Protein AF-A0A7S1MAS6-F1 (afdb_monomer_lite)

Radius of gyration: 23.12 Å; chains: 1; bounding box: 51×41×65 Å

InterPro domains:
  IPR001300 Peptidase C2, calpain, catalytic domain [PF00648] (190-252)
  IPR001300 Peptidase C2, calpain, catalytic domain [PS50203] (189-252)
  IPR022684 Peptidase C2, calpain family [PTHR10183] (180-252)
  IPR038765 Papain-like cysteine peptidase superfamily [SSF54001] (176-252)

Organism: Neobodo designis (NCBI:txid312471)

Secondary structure (DSSP, 8-state):
-HHHHHHHHHT--------------PPS-------TTS--TT-EEEEEETTEEEEEEE-GGG-SSTT-EEEEEEE--SS-EEEEEEEEES-EEEE-SSSEEEEETTEEEEEE-TT-EEEEEEEE-SEEEEEEEEESPPHHHHHHHHHHHHHHHHHHHHHHHHHHHHTT--GGG--HHHHHHHHHHTT-----SSS-SSHHHHS-TTS--PPP-----HHHHSTTSPP-S-SSS--GGG---TTT--HHHHH-

Sequence (252 aa):
VSVLYWRSYCSFTRIPHSAMSASSAIPDSVESDANPYEELPGAEVSELKPGLFQVMAPAGDRSPLAGAQLMCLYNATSDKMFKVTVDFLQPDMTPGPSGVDVLQPDKLAVVLYPLEGRVITTGKWKAVKRAFMFGKPDAAWQEKQRAKAEKAVSGELEKVLALFKSKGLDPAKLSSDDGGRVCFQSGMQYVDHEFPPTQDSICKPHEFQLRVYPWMRPAAYCGDAEPCLYVGTIEPNDIDQGMLGDCYFMCA

Structure (mmCIF, N/CA/C/O backbone):
data_AF-A0A7S1MAS6-F1
#
_entry.id   AF-A0A7S1MAS6-F1
#
loop_
_atom_site.group_PDB
_atom_site.id
_atom_site.type_symbol
_atom_site.label_atom_id
_atom_site.label_alt_id
_atom_site.label_comp_id
_atom_site.label_asym_id
_atom_site.label_entity_id
_atom_site.label_seq_id
_atom_site.pdbx_PDB_ins_code
_atom_site.Cartn_x
_atom_site.Cartn_y
_atom_site.Cartn_z
_atom_site.occupancy
_atom_site.B_iso_or_equiv
_atom_site.auth_seq_id
_atom_site.auth_comp_id
_atom_site.auth_asym_id
_atom_site.auth_atom_id
_atom_site.pdbx_PDB_model_num
ATOM 1 N N . VAL A 1 1 ? -12.036 -18.824 4.170 1.00 34.50 1 VAL A N 1
ATOM 2 C CA . VAL A 1 1 ? -11.063 -18.281 3.190 1.00 34.50 1 VAL A CA 1
ATOM 3 C C . VAL A 1 1 ? -10.392 -17.002 3.708 1.00 34.50 1 VAL A C 1
ATOM 5 O O . VAL A 1 1 ? -9.185 -16.884 3.580 1.00 34.50 1 VAL A O 1
ATOM 8 N N . SER A 1 2 ? -11.103 -16.124 4.426 1.00 28.48 2 SER A N 1
ATOM 9 C CA . SER A 1 2 ? -10.560 -14.859 4.969 1.00 28.48 2 SER A CA 1
ATOM 10 C C . SER A 1 2 ? -9.575 -14.986 6.150 1.00 28.48 2 SER A C 1
ATOM 12 O O . SER A 1 2 ? -8.747 -14.108 6.346 1.00 28.48 2 SER A O 1
ATOM 14 N N . VAL A 1 3 ? -9.608 -16.083 6.919 1.00 28.33 3 VAL A N 1
ATOM 15 C CA . VAL A 1 3 ? -8.695 -16.304 8.069 1.00 28.33 3 VAL A CA 1
ATOM 16 C C . VAL A 1 3 ? -7.296 -16.769 7.626 1.00 28.33 3 VAL A C 1
ATOM 18 O O . VAL A 1 3 ? -6.308 -16.494 8.297 1.00 28.33 3 VAL A O 1
ATOM 21 N N . LEU A 1 4 ? -7.188 -17.425 6.463 1.00 28.84 4 LEU A N 1
ATOM 22 C CA . LEU A 1 4 ? -5.907 -17.894 5.916 1.00 28.84 4 LEU A CA 1
ATOM 23 C C . LEU A 1 4 ? -5.069 -16.750 5.321 1.00 28.84 4 LEU A C 1
ATOM 25 O O . LEU A 1 4 ? -3.847 -16.794 5.403 1.00 28.84 4 LEU A O 1
ATOM 29 N N . TYR A 1 5 ? -5.705 -15.687 4.817 1.00 33.44 5 TYR A N 1
ATOM 30 C CA . TYR A 1 5 ? -5.000 -14.530 4.248 1.00 33.44 5 TYR A CA 1
ATOM 31 C C . TYR A 1 5 ? -4.265 -13.680 5.296 1.00 33.44 5 TYR A C 1
ATOM 33 O O . TYR A 1 5 ? -3.234 -13.083 4.990 1.00 33.44 5 TYR A O 1
ATOM 41 N N . TRP A 1 6 ? -4.735 -13.670 6.548 1.00 34.78 6 TRP A N 1
ATOM 42 C CA . TRP A 1 6 ? -4.058 -12.951 7.632 1.00 34.78 6 TRP A CA 1
ATOM 43 C C . TRP A 1 6 ? -2.718 -13.603 8.018 1.00 34.78 6 TRP A C 1
ATOM 45 O O . TRP A 1 6 ? -1.764 -12.899 8.350 1.00 34.78 6 TRP A O 1
ATOM 55 N N . ARG A 1 7 ? -2.607 -14.937 7.877 1.00 30.78 7 ARG A N 1
ATOM 56 C CA . ARG A 1 7 ? -1.350 -15.673 8.096 1.00 30.78 7 ARG A CA 1
ATOM 57 C C . ARG A 1 7 ? -0.270 -15.309 7.070 1.00 30.78 7 ARG A C 1
ATOM 59 O O . ARG A 1 7 ? 0.883 -15.162 7.465 1.00 30.78 7 ARG A O 1
ATOM 66 N N . SER A 1 8 ? -0.624 -15.088 5.800 1.00 31.41 8 SER A N 1
ATOM 67 C CA . SER A 1 8 ? 0.352 -14.653 4.781 1.00 31.41 8 SER A CA 1
ATOM 68 C C . SER A 1 8 ? 0.725 -13.176 4.899 1.00 31.41 8 SER A C 1
ATOM 70 O O . SER A 1 8 ? 1.900 -12.848 4.762 1.00 31.41 8 SER A O 1
ATOM 72 N N . TYR A 1 9 ? -0.219 -12.281 5.217 1.00 33.97 9 TYR A N 1
ATOM 73 C CA . TYR A 1 9 ? 0.078 -10.840 5.287 1.00 33.97 9 TYR A CA 1
ATOM 74 C C . TYR A 1 9 ? 0.952 -10.443 6.485 1.00 33.97 9 TYR A C 1
ATOM 76 O O . TYR A 1 9 ? 1.758 -9.525 6.365 1.00 33.97 9 TYR A O 1
ATOM 84 N N . CYS A 1 10 ? 0.859 -11.153 7.615 1.00 32.81 10 CYS A N 1
ATOM 85 C CA . CYS A 1 10 ? 1.778 -10.937 8.738 1.00 32.81 10 CYS A CA 1
ATOM 86 C C . CYS A 1 10 ? 3.153 -11.597 8.504 1.00 32.81 10 CYS A C 1
ATOM 88 O O . CYS A 1 10 ? 4.149 -11.173 9.073 1.00 32.81 10 CYS A O 1
ATOM 90 N N . SER A 1 11 ? 3.254 -12.592 7.619 1.00 28.75 11 SER A N 1
ATOM 91 C CA . SER A 1 11 ? 4.512 -13.311 7.349 1.00 28.75 11 SER A CA 1
ATOM 92 C C . SER A 1 11 ? 5.454 -12.598 6.364 1.00 28.75 11 SER A C 1
ATOM 94 O O . SER A 1 11 ? 6.509 -13.136 6.023 1.00 28.75 11 SER A O 1
ATOM 96 N N . PHE A 1 12 ? 5.125 -11.379 5.922 1.00 33.78 12 PHE A N 1
ATOM 97 C CA . PHE A 1 12 ? 5.895 -10.618 4.931 1.00 33.78 12 PHE A CA 1
ATOM 98 C C . PHE A 1 12 ? 7.136 -9.908 5.514 1.00 33.78 12 PHE A C 1
ATOM 100 O O . PHE A 1 12 ? 7.377 -8.736 5.258 1.00 33.78 12 PHE A O 1
ATOM 107 N N . THR A 1 13 ? 7.962 -10.635 6.271 1.00 31.73 13 THR A N 1
ATOM 108 C CA . THR A 1 13 ? 9.386 -10.317 6.504 1.00 31.73 13 THR A CA 1
ATOM 109 C C . THR A 1 13 ? 10.217 -11.601 6.630 1.00 31.73 13 THR A C 1
ATOM 111 O O . THR A 1 13 ? 11.012 -11.776 7.549 1.00 31.73 13 THR A O 1
ATOM 114 N N . ARG A 1 14 ? 10.087 -12.534 5.678 1.00 26.77 14 ARG A N 1
ATOM 115 C CA . ARG A 1 14 ? 11.139 -13.538 5.442 1.00 26.77 14 ARG A CA 1
ATOM 116 C C . ARG A 1 14 ? 11.978 -13.130 4.238 1.00 26.77 14 ARG A C 1
ATOM 118 O O . ARG A 1 14 ? 11.745 -13.566 3.118 1.00 26.77 14 ARG A O 1
ATOM 125 N N . ILE A 1 15 ? 12.987 -12.300 4.489 1.00 28.66 15 ILE A N 1
ATOM 126 C CA . ILE A 1 15 ? 14.156 -12.236 3.607 1.00 28.66 15 ILE A CA 1
ATOM 127 C C . ILE A 1 15 ? 14.881 -13.585 3.766 1.00 28.66 15 ILE A C 1
ATOM 129 O O . ILE A 1 15 ? 15.181 -13.965 4.903 1.00 28.66 15 ILE A O 1
ATOM 133 N N . PRO A 1 16 ? 15.156 -14.349 2.694 1.00 27.83 16 PRO A N 1
ATOM 134 C CA . PRO A 1 16 ? 15.958 -15.555 2.818 1.00 27.83 16 PRO A CA 1
ATOM 135 C C . PRO A 1 16 ? 17.386 -15.176 3.228 1.00 27.83 16 PRO A C 1
ATOM 137 O O . PRO A 1 16 ? 18.126 -14.538 2.482 1.00 27.83 16 PRO A O 1
ATOM 140 N N . HIS A 1 17 ? 17.776 -15.581 4.437 1.00 26.52 17 HIS A N 1
ATOM 141 C CA . HIS A 1 17 ? 19.159 -15.543 4.896 1.00 26.52 17 HIS A CA 1
ATOM 142 C C . HIS A 1 17 ? 19.986 -16.544 4.076 1.00 26.52 17 HIS A C 1
ATOM 144 O O . HIS A 1 17 ? 20.036 -17.731 4.392 1.00 26.52 17 HIS A O 1
ATOM 150 N N . SER A 1 18 ? 20.688 -16.065 3.050 1.00 29.67 18 SER A N 1
ATOM 151 C CA . SER A 1 18 ? 21.943 -16.690 2.633 1.00 29.67 18 SER A CA 1
ATOM 152 C C . SER A 1 18 ? 22.893 -15.655 2.031 1.00 29.67 18 SER A C 1
ATOM 154 O O . SER A 1 18 ? 22.516 -14.934 1.115 1.00 29.67 18 SER A O 1
ATOM 156 N N . ALA A 1 19 ? 24.126 -15.667 2.545 1.00 28.33 19 ALA A N 1
ATOM 157 C CA . ALA A 1 19 ? 25.333 -14.989 2.065 1.00 28.33 19 ALA A CA 1
ATOM 158 C C . ALA A 1 19 ? 25.454 -13.468 2.308 1.00 28.33 19 ALA A C 1
ATOM 160 O O . ALA A 1 19 ? 25.111 -12.657 1.461 1.00 28.33 19 ALA A O 1
ATOM 161 N N . MET A 1 20 ? 26.086 -13.074 3.421 1.00 26.75 20 MET A N 1
ATOM 162 C CA . MET A 1 20 ? 27.485 -12.602 3.419 1.00 26.75 20 MET A CA 1
ATOM 163 C C . MET A 1 20 ? 27.931 -12.132 4.814 1.00 26.75 20 MET A C 1
ATOM 165 O O .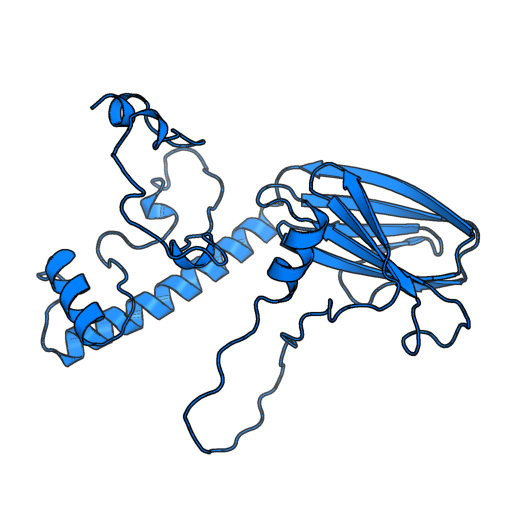 MET A 1 20 ? 27.161 -11.610 5.613 1.00 26.75 20 MET A O 1
ATOM 169 N N . SER A 1 21 ? 29.200 -12.398 5.107 1.00 28.97 21 SER A N 1
ATOM 170 C CA . SER A 1 21 ? 29.889 -12.216 6.381 1.00 28.97 21 SER A CA 1
ATOM 171 C C . SER A 1 21 ? 30.369 -10.781 6.638 1.00 28.97 21 SER A C 1
ATOM 173 O O . SER A 1 21 ? 30.933 -10.164 5.742 1.00 28.97 21 SER A O 1
ATOM 175 N N . ALA A 1 22 ? 30.287 -10.385 7.915 1.00 28.23 22 ALA A N 1
ATOM 176 C CA . ALA A 1 22 ? 31.148 -9.457 8.667 1.00 28.23 22 ALA A CA 1
ATOM 177 C C . ALA A 1 22 ? 31.272 -7.981 8.220 1.00 28.23 22 ALA A C 1
ATOM 179 O O . ALA A 1 22 ? 31.954 -7.666 7.254 1.00 28.23 22 ALA A O 1
ATOM 180 N N . SER A 1 23 ? 30.772 -7.056 9.052 1.00 27.31 23 SER A N 1
ATOM 181 C CA . SER A 1 23 ? 31.598 -6.125 9.854 1.00 27.31 23 SER A CA 1
ATOM 182 C C . SER A 1 23 ? 30.714 -5.130 10.628 1.00 27.31 23 SER A C 1
ATOM 184 O O . SER A 1 23 ? 29.612 -4.793 10.209 1.00 27.31 23 SER A O 1
ATOM 186 N N . SER A 1 24 ? 31.204 -4.709 11.790 1.00 28.72 24 SER A N 1
ATOM 187 C CA . SER A 1 24 ? 30.525 -4.008 12.882 1.00 28.72 24 SER A CA 1
ATOM 188 C C . SER A 1 24 ? 30.297 -2.504 12.666 1.00 28.72 24 SER A C 1
ATOM 190 O O . SER A 1 24 ? 31.254 -1.787 12.383 1.00 28.72 24 SER A O 1
ATOM 192 N N . ALA A 1 25 ? 29.089 -2.022 12.976 1.00 27.72 25 ALA A N 1
ATOM 193 C CA . ALA A 1 25 ? 28.819 -0.764 13.692 1.00 27.72 25 ALA A CA 1
ATOM 194 C C . ALA A 1 25 ? 27.327 -0.720 14.092 1.00 27.72 25 ALA A C 1
ATOM 196 O O . ALA A 1 25 ? 26.460 -1.010 13.273 1.00 27.72 25 ALA A O 1
ATOM 197 N N . ILE A 1 26 ? 27.034 -0.408 15.356 1.00 28.39 26 ILE A N 1
ATOM 198 C CA . ILE A 1 26 ? 25.675 -0.330 15.925 1.00 28.39 26 ILE A CA 1
ATOM 199 C C . ILE A 1 26 ? 25.023 1.008 15.505 1.00 28.39 26 ILE A C 1
ATOM 201 O O . ILE A 1 26 ? 25.676 2.038 15.682 1.00 28.39 26 ILE A O 1
ATOM 205 N N . PRO A 1 27 ? 23.780 1.031 14.978 1.00 33.66 27 PRO A N 1
ATOM 206 C CA . PRO A 1 27 ? 23.068 2.258 14.618 1.00 33.66 27 PRO A CA 1
ATOM 207 C C . PRO A 1 27 ? 22.115 2.752 15.722 1.00 33.66 27 PRO A C 1
ATOM 209 O O . PRO A 1 27 ? 21.491 1.958 16.426 1.00 33.66 27 PRO A O 1
ATOM 212 N N . ASP A 1 28 ? 21.955 4.075 15.809 1.00 28.20 28 ASP A N 1
ATOM 213 C CA . ASP A 1 28 ? 20.881 4.736 16.555 1.00 28.20 28 ASP A CA 1
ATOM 214 C C . ASP A 1 28 ? 19.550 4.661 15.781 1.00 28.20 28 ASP A C 1
ATOM 216 O O . ASP A 1 28 ? 19.484 4.942 14.583 1.00 28.20 28 ASP A O 1
ATOM 220 N N . SER A 1 29 ? 18.476 4.333 16.507 1.00 32.78 29 SER A N 1
ATOM 221 C CA . SER A 1 29 ? 17.058 4.291 16.094 1.00 32.78 29 SER A CA 1
ATOM 222 C C . SER A 1 29 ? 16.664 3.248 15.033 1.00 32.78 29 SER A C 1
ATOM 224 O O . SER A 1 29 ? 16.399 3.553 13.875 1.00 32.78 29 SER A O 1
ATOM 226 N N . VAL A 1 30 ? 16.532 1.994 15.472 1.00 28.97 30 VAL A N 1
ATOM 227 C CA . VAL A 1 30 ? 15.798 0.952 14.740 1.00 28.97 30 VAL A CA 1
ATOM 228 C C . VAL A 1 30 ? 14.324 1.027 15.160 1.00 28.97 30 VAL A C 1
ATOM 230 O O . VAL A 1 30 ? 13.973 0.599 16.260 1.00 28.97 30 VAL A O 1
ATOM 233 N N . GLU A 1 31 ? 13.454 1.574 14.304 1.00 35.03 31 GLU A N 1
ATOM 234 C CA . GLU A 1 31 ? 12.038 1.179 14.306 1.00 35.03 31 GLU A CA 1
ATOM 235 C C . GLU A 1 31 ? 12.028 -0.334 14.045 1.00 35.03 31 GLU A C 1
ATOM 237 O O . GLU A 1 31 ? 12.466 -0.792 12.994 1.00 35.03 31 GLU A O 1
ATOM 242 N N . SER A 1 32 ? 11.669 -1.135 15.048 1.00 32.94 32 SER A N 1
ATOM 243 C CA . SER A 1 32 ? 11.766 -2.588 14.946 1.00 32.94 32 SER A CA 1
ATOM 244 C C . SER A 1 32 ? 10.763 -3.119 13.920 1.00 32.94 32 SER A C 1
ATOM 246 O O . SER A 1 32 ? 9.567 -3.159 14.203 1.00 32.94 32 SER A O 1
ATOM 248 N N . ASP A 1 33 ? 11.261 -3.623 12.790 1.00 33.75 33 ASP A N 1
ATOM 249 C CA . ASP A 1 33 ? 10.527 -4.411 11.780 1.00 33.75 33 ASP A CA 1
ATOM 250 C C . ASP A 1 33 ? 10.077 -5.801 12.295 1.00 33.75 33 ASP A C 1
ATOM 252 O O . ASP A 1 33 ? 9.835 -6.735 11.525 1.00 33.75 33 ASP A O 1
ATOM 256 N N . ALA A 1 34 ? 9.977 -5.983 13.615 1.00 35.50 34 ALA A N 1
ATOM 257 C CA . ALA A 1 34 ? 9.385 -7.176 14.193 1.00 35.50 34 ALA A CA 1
ATOM 258 C C . ALA A 1 34 ? 7.900 -7.179 13.825 1.00 35.50 34 ALA A C 1
ATOM 260 O O . ALA A 1 34 ? 7.165 -6.290 14.251 1.00 35.50 34 ALA A O 1
ATOM 261 N N . ASN A 1 35 ? 7.462 -8.169 13.038 1.00 42.72 35 ASN A N 1
ATOM 262 C CA . ASN A 1 35 ? 6.046 -8.412 12.789 1.00 42.72 35 ASN A CA 1
ATOM 263 C C . ASN A 1 35 ? 5.336 -8.515 14.156 1.00 42.72 35 ASN A C 1
ATOM 265 O O . ASN A 1 35 ? 5.537 -9.503 14.867 1.00 42.72 35 ASN A O 1
ATOM 269 N N . PRO A 1 36 ? 4.512 -7.530 14.559 1.00 43.22 36 PRO A N 1
ATOM 270 C CA . PRO A 1 36 ? 3.925 -7.515 15.897 1.00 43.22 36 PRO A CA 1
ATOM 271 C C . PRO A 1 36 ? 2.838 -8.592 16.072 1.00 43.22 36 PRO A C 1
ATOM 273 O O . PRO A 1 36 ? 2.264 -8.718 17.157 1.00 43.22 36 PRO A O 1
ATOM 276 N N . TYR A 1 37 ? 2.569 -9.367 15.015 1.00 51.91 37 TYR A N 1
ATOM 277 C CA . TYR A 1 37 ? 1.571 -10.426 14.923 1.00 51.91 37 TYR A CA 1
ATOM 278 C C . TYR A 1 37 ? 2.197 -11.819 14.776 1.00 51.91 37 TYR A C 1
ATOM 280 O O . TYR A 1 37 ? 1.634 -12.687 14.108 1.00 51.91 37 TYR A O 1
ATOM 288 N N . GLU A 1 38 ? 3.362 -12.045 15.387 1.00 54.25 38 GLU A N 1
ATOM 289 C CA . GLU A 1 38 ? 3.799 -13.397 15.755 1.00 54.25 38 GLU A CA 1
ATOM 290 C C . GLU A 1 38 ? 2.602 -14.130 16.391 1.00 54.25 38 GLU A C 1
ATOM 292 O O . GLU A 1 38 ? 1.914 -13.529 17.220 1.00 54.25 38 GLU A O 1
ATOM 297 N N . GLU A 1 39 ? 2.275 -15.344 15.916 1.00 62.97 39 GLU A N 1
ATOM 298 C CA . GLU A 1 39 ? 0.993 -16.018 16.183 1.00 62.97 39 GLU A CA 1
ATOM 299 C C . GLU A 1 39 ? 0.617 -15.924 17.667 1.00 62.97 39 GLU A C 1
ATOM 301 O O . GLU A 1 39 ? 1.178 -16.627 18.500 1.00 62.97 39 GLU A O 1
ATOM 306 N N . LEU A 1 40 ? -0.326 -15.037 18.004 1.00 72.31 40 LEU A N 1
ATOM 307 C CA . LEU A 1 40 ? -0.781 -14.861 19.376 1.00 72.31 40 LEU A CA 1
ATOM 308 C C . LEU A 1 40 ? -1.638 -16.086 19.734 1.00 72.31 40 LEU A C 1
ATOM 310 O O . LEU A 1 40 ? -2.744 -16.227 19.197 1.00 72.31 40 LEU A O 1
ATOM 314 N N . PRO A 1 41 ? -1.161 -17.004 20.595 1.00 79.81 41 PRO A N 1
ATOM 315 C CA . PRO A 1 41 ? -1.904 -18.215 20.900 1.00 79.81 41 PRO A CA 1
ATOM 316 C C . PRO A 1 41 ? -3.228 -17.851 21.580 1.00 79.81 41 PRO A C 1
ATOM 318 O O . PRO A 1 41 ? -3.267 -17.075 22.533 1.00 79.81 41 PRO A O 1
ATOM 321 N N . GLY A 1 42 ? -4.327 -18.410 21.071 1.00 85.81 42 GLY A N 1
ATOM 322 C CA . GLY A 1 42 ? -5.674 -18.097 21.555 1.00 85.81 42 GLY A CA 1
ATOM 323 C C . GLY A 1 42 ? -6.232 -16.762 21.057 1.00 85.81 42 GLY A C 1
ATOM 324 O O . GLY A 1 42 ? -7.183 -16.260 21.650 1.00 85.81 42 GLY A O 1
ATOM 325 N N . ALA A 1 43 ? -5.659 -16.175 20.001 1.00 90.88 43 ALA A N 1
ATOM 326 C CA . ALA A 1 43 ? -6.222 -14.981 19.392 1.00 90.88 43 ALA A CA 1
ATOM 327 C C . ALA A 1 43 ? -7.546 -15.263 18.669 1.00 90.88 43 ALA A C 1
ATOM 329 O O . ALA A 1 43 ? -7.643 -16.147 17.817 1.00 90.88 43 ALA A O 1
ATOM 330 N N . GLU A 1 44 ? -8.551 -14.449 18.966 1.00 93.69 44 GLU A N 1
ATOM 331 C CA . GLU A 1 44 ? -9.821 -14.393 18.258 1.00 93.69 44 GLU A CA 1
ATOM 332 C C . GLU A 1 44 ? -9.810 -13.216 17.285 1.00 93.69 44 GLU A C 1
ATOM 334 O O . GLU A 1 44 ? -9.567 -12.068 17.668 1.00 93.69 44 GLU A O 1
ATOM 339 N N . VAL A 1 45 ? -10.101 -13.497 16.015 1.00 94.38 45 VAL A N 1
ATOM 340 C CA . VAL A 1 45 ? -10.203 -12.481 14.963 1.00 94.38 45 VAL A CA 1
ATOM 341 C C . VAL A 1 45 ? -11.667 -12.296 14.592 1.00 94.38 45 VAL A C 1
ATOM 343 O O . VAL A 1 45 ? -12.371 -13.260 14.293 1.00 94.38 45 VAL A O 1
ATOM 346 N N . SER A 1 46 ? -12.128 -11.049 14.586 1.00 95.50 46 SER A N 1
ATOM 347 C CA . SER A 1 46 ? -13.494 -10.684 14.205 1.00 95.50 46 SER A CA 1
ATOM 348 C C . SER A 1 46 ? -13.484 -9.499 13.246 1.00 95.50 46 SER A C 1
ATOM 350 O O . SER A 1 46 ? -12.737 -8.543 13.436 1.00 95.50 46 SER A O 1
ATOM 352 N N . GLU A 1 47 ? -14.306 -9.548 12.200 1.00 96.44 47 GLU A N 1
ATOM 353 C CA . GLU A 1 47 ? -14.476 -8.424 11.280 1.00 96.44 47 GLU A CA 1
ATOM 354 C C . GLU A 1 47 ? -15.535 -7.464 11.838 1.00 96.44 47 GLU A C 1
ATOM 356 O O . GLU A 1 47 ? -16.690 -7.838 12.046 1.00 96.44 47 GLU A O 1
ATOM 361 N N . LEU A 1 48 ? -15.140 -6.222 12.121 1.00 96.31 48 LEU A N 1
ATOM 362 C CA . LEU A 1 48 ? -16.035 -5.201 12.677 1.00 96.31 48 LEU A CA 1
ATOM 363 C C . LEU A 1 48 ? -16.788 -4.441 11.579 1.00 96.31 48 LEU A C 1
ATOM 365 O O . LEU A 1 48 ? -17.942 -4.037 11.759 1.00 96.31 48 LEU A O 1
ATOM 369 N N . LYS A 1 49 ? -16.108 -4.210 10.454 1.00 96.69 49 LYS A N 1
ATOM 370 C CA . LYS A 1 49 ? -16.604 -3.589 9.219 1.00 96.69 49 LYS A CA 1
ATOM 371 C C . LYS A 1 49 ? -15.856 -4.211 8.039 1.00 96.69 49 LYS A C 1
ATOM 373 O O . LYS A 1 49 ? -14.753 -4.690 8.272 1.00 96.69 49 LYS A O 1
ATOM 378 N N . PRO A 1 50 ? -16.386 -4.144 6.803 1.00 96.62 50 PRO A N 1
ATOM 379 C CA . PRO A 1 50 ? -15.672 -4.618 5.620 1.00 96.62 50 PRO A CA 1
ATOM 380 C C . PRO A 1 50 ? -14.232 -4.085 5.566 1.00 96.62 50 PRO A C 1
ATOM 382 O O . PRO A 1 50 ? -14.026 -2.877 5.402 1.00 96.62 50 PRO A O 1
ATOM 385 N N . GLY A 1 51 ? -13.258 -4.978 5.753 1.00 93.25 51 GLY A N 1
ATOM 386 C CA . GLY A 1 51 ? -11.827 -4.656 5.767 1.00 93.25 51 GLY A CA 1
ATOM 387 C C . GLY A 1 51 ? -11.262 -4.085 7.078 1.00 93.25 51 GLY A C 1
ATOM 388 O O . GLY A 1 51 ? -10.085 -3.744 7.110 1.00 93.25 51 GLY A O 1
ATOM 389 N N . LEU A 1 52 ? -12.040 -3.990 8.161 1.00 97.25 52 LEU A N 1
ATOM 390 C CA . LEU A 1 52 ? -11.560 -3.634 9.503 1.00 97.25 52 LEU A CA 1
ATOM 391 C C . LEU A 1 52 ? -11.725 -4.822 10.448 1.00 97.25 52 LEU A C 1
ATOM 393 O O . LEU A 1 52 ? -12.843 -5.213 10.796 1.00 97.25 52 LEU A O 1
ATOM 397 N N . PHE A 1 53 ? -10.602 -5.329 10.934 1.00 96.69 53 PHE A N 1
ATOM 398 C CA . PHE A 1 53 ? -10.529 -6.493 11.801 1.00 96.69 53 PHE A CA 1
ATOM 399 C C . PHE A 1 53 ? -10.150 -6.094 13.222 1.00 96.69 53 PHE A C 1
ATOM 401 O O . PHE A 1 53 ? -9.356 -5.182 13.443 1.00 96.69 53 PHE A O 1
ATOM 408 N N . GLN A 1 54 ? -10.711 -6.807 14.187 1.00 96.38 54 GLN A N 1
ATOM 409 C CA . GLN A 1 54 ? -10.307 -6.784 15.580 1.00 96.38 54 GLN A CA 1
ATOM 410 C C . GLN A 1 54 ? -9.670 -8.116 15.929 1.00 96.38 54 GLN A C 1
ATOM 412 O O . GLN A 1 54 ? -10.248 -9.169 15.659 1.00 96.38 54 GLN A O 1
ATOM 417 N N . VAL A 1 55 ? -8.517 -8.042 16.582 1.00 94.94 55 VAL A N 1
ATOM 418 C CA . VAL A 1 55 ? -7.819 -9.192 17.145 1.00 94.94 55 VAL A CA 1
ATOM 419 C C . VAL A 1 55 ? -7.843 -9.057 18.659 1.00 94.94 55 VAL A C 1
ATOM 421 O O . VAL A 1 55 ? -7.426 -8.036 19.206 1.00 94.94 55 VAL A O 1
ATOM 424 N N . MET A 1 56 ? -8.365 -10.076 19.324 1.00 94.56 56 MET A N 1
ATOM 425 C CA . MET A 1 56 ? -8.411 -10.187 20.777 1.00 94.56 56 MET A CA 1
ATOM 426 C C . MET A 1 56 ? -7.523 -11.349 21.180 1.00 94.56 56 MET A C 1
ATOM 428 O O . MET A 1 56 ? -7.729 -12.445 20.683 1.00 94.56 56 MET A O 1
ATOM 432 N N . ALA A 1 57 ? -6.557 -11.144 22.065 1.00 93.62 57 ALA A N 1
ATOM 433 C CA . ALA A 1 57 ? -5.684 -12.222 22.525 1.00 93.62 57 ALA A CA 1
ATOM 434 C C . ALA A 1 57 ? -5.492 -12.163 24.042 1.00 93.62 57 ALA A C 1
ATOM 436 O O . ALA A 1 57 ? -5.623 -11.085 24.625 1.00 93.62 57 ALA A O 1
ATOM 437 N N . PRO A 1 58 ? -5.156 -13.274 24.713 1.00 93.19 58 PRO A N 1
ATOM 438 C CA . PRO A 1 58 ? -4.638 -13.215 26.074 1.00 93.19 58 PRO A CA 1
ATOM 439 C C . PRO A 1 58 ? -3.399 -12.310 26.124 1.00 93.19 58 PRO A C 1
ATOM 441 O O . PRO A 1 58 ? -2.512 -12.422 25.280 1.00 93.19 58 PRO A O 1
ATOM 444 N N . ALA A 1 59 ? -3.319 -11.414 27.109 1.00 89.25 59 ALA A N 1
ATOM 445 C CA . ALA A 1 59 ? -2.175 -10.511 27.239 1.00 89.25 59 ALA A CA 1
ATOM 446 C C . ALA A 1 59 ? -0.877 -11.252 27.614 1.00 89.25 59 ALA A C 1
ATOM 448 O O . ALA A 1 59 ? 0.211 -10.779 27.290 1.00 89.25 59 ALA A O 1
ATOM 449 N N . GLY A 1 60 ? -0.985 -12.409 28.282 1.00 86.31 60 GLY A N 1
ATOM 450 C CA . GLY A 1 60 ? 0.167 -13.164 28.782 1.00 86.31 60 GLY A CA 1
ATOM 451 C C . GLY A 1 60 ? 1.077 -12.282 29.640 1.00 86.31 60 GLY A C 1
ATOM 452 O O . GLY A 1 60 ? 0.592 -11.469 30.425 1.00 86.31 60 GLY A O 1
ATOM 453 N N . ASP A 1 61 ? 2.387 -12.377 29.416 1.00 79.62 61 ASP A N 1
ATOM 454 C CA . ASP A 1 61 ? 3.404 -11.595 30.136 1.00 79.62 61 ASP A CA 1
ATOM 455 C C . ASP A 1 61 ? 3.391 -10.092 29.799 1.00 79.62 61 ASP A C 1
ATOM 457 O O . ASP A 1 61 ? 4.091 -9.300 30.429 1.00 79.62 61 ASP A O 1
ATOM 461 N N . ARG A 1 62 ? 2.582 -9.659 28.820 1.00 74.81 62 ARG A N 1
ATOM 462 C CA . ARG A 1 62 ? 2.458 -8.241 28.435 1.00 74.81 62 ARG A CA 1
ATOM 463 C C . ARG A 1 62 ? 1.603 -7.433 29.416 1.00 74.81 62 ARG A C 1
ATOM 465 O O . ARG A 1 62 ? 1.483 -6.220 29.258 1.00 74.81 62 ARG A O 1
ATOM 472 N N . SER A 1 63 ? 0.992 -8.077 30.411 1.00 78.94 63 SER A N 1
ATOM 473 C CA . SER A 1 63 ? 0.244 -7.406 31.472 1.00 78.94 63 SER A CA 1
ATOM 474 C C . SER A 1 63 ? 0.473 -8.084 32.822 1.00 78.94 63 SER A C 1
ATOM 476 O O . SER A 1 63 ? 0.394 -9.307 32.905 1.00 78.94 63 SER A O 1
ATOM 478 N N . PRO A 1 64 ? 0.663 -7.317 33.912 1.00 79.00 64 PRO A N 1
ATOM 479 C CA . PRO A 1 64 ? 0.716 -7.886 35.258 1.00 79.00 64 PRO A CA 1
ATOM 480 C C . PRO A 1 64 ? -0.655 -8.398 35.740 1.00 79.00 64 PRO A C 1
ATOM 482 O O . PRO A 1 64 ? -0.748 -9.059 36.774 1.00 79.00 64 PRO A O 1
ATOM 485 N N . LEU A 1 65 ? -1.740 -8.084 35.023 1.00 77.88 65 LEU A N 1
ATOM 486 C CA . LEU A 1 65 ? -3.099 -8.450 35.400 1.00 77.88 65 LEU A CA 1
ATOM 487 C C . LEU A 1 65 ? -3.435 -9.862 34.900 1.00 77.88 65 LEU A C 1
ATOM 489 O O . LEU A 1 65 ? -3.624 -10.094 33.706 1.00 77.88 65 LEU A O 1
ATOM 493 N N . ALA A 1 66 ? -3.597 -10.807 35.828 1.00 83.62 66 ALA A N 1
ATOM 494 C CA . ALA A 1 66 ? -3.985 -12.181 35.507 1.00 83.62 66 ALA A CA 1
ATOM 495 C C . ALA A 1 66 ? -5.314 -12.229 34.733 1.00 83.62 66 ALA A C 1
ATOM 497 O O . ALA A 1 66 ? -6.341 -11.798 35.255 1.00 83.62 66 ALA A O 1
ATOM 498 N N . GLY A 1 67 ? -5.313 -12.761 33.509 1.00 85.31 67 GLY A N 1
ATOM 499 C CA . GLY A 1 67 ? -6.498 -12.803 32.642 1.00 85.31 67 GLY A CA 1
ATOM 500 C C . GLY A 1 67 ? -6.776 -11.503 31.878 1.00 85.31 67 GLY A C 1
ATOM 501 O O . GLY A 1 67 ? -7.891 -11.315 31.398 1.00 85.31 67 GLY A O 1
ATOM 502 N N . ALA A 1 68 ? -5.803 -10.593 31.785 1.00 90.94 68 ALA A N 1
ATOM 503 C CA . ALA A 1 68 ? -5.892 -9.465 30.869 1.00 90.94 68 ALA A CA 1
ATOM 504 C C . ALA A 1 68 ? -5.942 -9.923 29.408 1.00 90.94 68 ALA A C 1
ATOM 506 O O . ALA A 1 68 ? -5.390 -10.957 29.020 1.00 90.94 68 ALA A O 1
ATOM 507 N N . GLN A 1 69 ? -6.595 -9.104 28.600 1.00 93.12 69 GLN A N 1
ATOM 508 C CA . GLN A 1 69 ? -6.732 -9.243 27.167 1.00 93.12 69 GLN A CA 1
ATOM 509 C C . GLN A 1 69 ? -5.974 -8.116 26.469 1.00 93.12 69 GLN A C 1
ATOM 511 O O . GLN A 1 69 ? -5.898 -6.988 26.955 1.00 93.12 69 GLN A O 1
ATOM 516 N N . LEU A 1 70 ? -5.422 -8.434 25.310 1.00 93.69 70 LEU A N 1
ATOM 517 C CA . LEU A 1 70 ? -4.871 -7.514 24.335 1.00 93.69 70 LEU A CA 1
ATOM 518 C C . LEU A 1 70 ? -5.935 -7.276 23.264 1.00 93.69 70 LEU A C 1
ATOM 520 O O . LEU A 1 70 ? -6.452 -8.237 22.692 1.00 93.69 70 LEU A O 1
ATOM 524 N N . MET A 1 71 ? -6.239 -6.012 22.978 1.00 95.31 71 MET A N 1
ATOM 525 C CA . MET A 1 71 ? -7.091 -5.629 21.854 1.00 95.31 71 MET A CA 1
ATOM 526 C C . MET A 1 71 ? -6.253 -4.930 20.789 1.00 95.31 71 MET A C 1
ATOM 528 O O . MET A 1 71 ? -5.678 -3.871 21.047 1.00 95.31 71 MET A O 1
ATOM 532 N N . CYS A 1 72 ? -6.256 -5.475 19.577 1.00 95.69 72 CYS A N 1
ATOM 533 C CA . CYS A 1 72 ? -5.664 -4.863 18.394 1.00 95.69 72 CYS A CA 1
ATOM 534 C C . CYS A 1 72 ? -6.733 -4.621 17.330 1.00 95.69 72 CYS A C 1
ATOM 536 O O . CYS A 1 72 ? -7.707 -5.369 17.224 1.00 95.69 72 CYS A O 1
ATOM 538 N N . LEU A 1 73 ? -6.523 -3.600 16.507 1.00 96.44 73 LEU A N 1
ATOM 539 C CA . LEU A 1 73 ? -7.310 -3.364 15.303 1.00 96.44 73 LEU A CA 1
ATOM 540 C C . LEU A 1 73 ? -6.392 -3.354 14.084 1.00 96.44 73 LEU A C 1
ATOM 542 O O . LEU A 1 73 ? -5.279 -2.841 14.163 1.00 96.44 73 LEU A O 1
ATOM 546 N N . TYR A 1 74 ? -6.870 -3.896 12.969 1.00 95.88 74 TYR A N 1
ATOM 547 C CA . TYR A 1 74 ? -6.149 -3.958 11.702 1.00 95.88 74 TYR A CA 1
ATOM 548 C C . TYR A 1 74 ? -7.047 -3.512 10.552 1.00 95.88 74 TYR A C 1
ATOM 550 O O . TYR A 1 74 ? -8.158 -4.017 10.383 1.00 95.88 74 TYR A O 1
ATOM 558 N N . ASN A 1 75 ? -6.560 -2.566 9.761 1.00 95.88 75 ASN A N 1
ATOM 559 C CA . ASN A 1 75 ? -7.215 -2.094 8.557 1.00 95.88 75 ASN A CA 1
ATOM 560 C C . ASN A 1 75 ? -6.618 -2.806 7.338 1.00 95.88 75 ASN A C 1
ATOM 562 O O . ASN A 1 75 ? -5.534 -2.464 6.885 1.00 95.88 75 ASN A O 1
ATOM 566 N N . ALA A 1 76 ? -7.347 -3.769 6.786 1.00 92.12 76 ALA A N 1
ATOM 567 C CA . ALA A 1 76 ? -6.957 -4.514 5.592 1.00 92.12 76 ALA A CA 1
ATOM 568 C C . ALA A 1 76 ? -7.316 -3.799 4.279 1.00 92.12 76 ALA A C 1
ATOM 570 O O . ALA A 1 76 ? -7.052 -4.324 3.199 1.00 92.12 76 ALA A O 1
ATOM 571 N N . THR A 1 77 ? -7.967 -2.634 4.336 1.00 90.81 77 THR A N 1
ATOM 572 C CA . THR A 1 77 ? -8.272 -1.874 3.120 1.00 90.81 77 THR A CA 1
ATOM 573 C C . THR A 1 77 ? -7.014 -1.198 2.588 1.00 90.81 77 THR A C 1
ATOM 575 O O . THR A 1 77 ? -6.118 -0.838 3.352 1.00 90.81 77 THR A O 1
ATOM 578 N N . SER A 1 78 ? -6.956 -1.005 1.272 1.00 86.44 78 SER A N 1
ATOM 579 C CA . SER A 1 78 ? -5.877 -0.278 0.596 1.00 86.44 78 SER A CA 1
ATOM 580 C C . SER A 1 78 ? -6.198 1.206 0.388 1.00 86.44 78 SER A C 1
ATOM 582 O O . SER A 1 78 ? -5.316 1.988 0.045 1.00 86.44 78 SER A O 1
ATOM 584 N N . ASP A 1 79 ? -7.454 1.610 0.593 1.00 86.06 79 ASP A N 1
ATOM 585 C CA . ASP A 1 79 ? -7.978 2.892 0.121 1.00 86.06 79 ASP A CA 1
ATOM 586 C C . ASP A 1 79 ? -8.735 3.705 1.178 1.00 86.06 79 ASP A C 1
ATOM 588 O O . ASP A 1 79 ? -9.096 4.857 0.916 1.00 86.06 79 ASP A O 1
ATOM 592 N N . LYS A 1 80 ? -8.991 3.135 2.360 1.00 93.19 80 LYS A N 1
ATOM 593 C CA . LYS A 1 80 ? -9.785 3.776 3.412 1.00 93.19 80 LYS A CA 1
ATOM 594 C C . LYS A 1 80 ? -8.983 3.899 4.692 1.00 93.19 80 LYS A C 1
ATOM 596 O O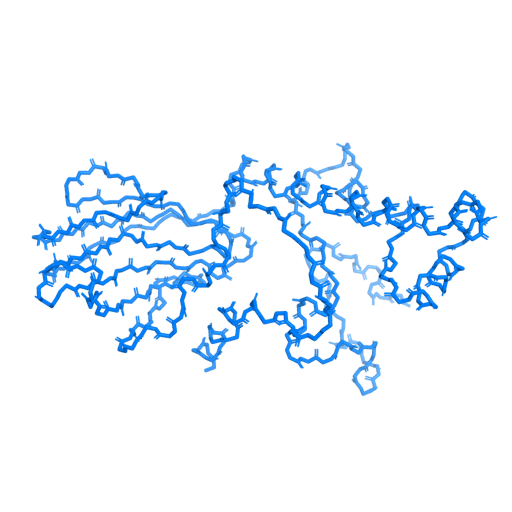 . LYS A 1 80 ? -8.251 2.997 5.077 1.00 93.19 80 LYS A O 1
ATOM 601 N N . MET A 1 81 ? -9.168 5.011 5.389 1.00 96.25 81 MET A N 1
ATOM 602 C CA . MET A 1 81 ? -8.815 5.115 6.800 1.00 96.25 81 MET A CA 1
ATOM 603 C C . MET A 1 81 ? -10.036 4.807 7.665 1.00 96.25 81 MET A C 1
ATOM 605 O O . MET A 1 81 ? -11.168 5.127 7.286 1.00 96.25 81 MET A O 1
ATOM 609 N N . PHE A 1 82 ? -9.800 4.262 8.855 1.00 97.75 82 PHE A N 1
ATOM 610 C CA . PHE A 1 82 ? -10.811 4.105 9.896 1.00 97.75 82 PHE A CA 1
ATOM 611 C C . PHE A 1 82 ? -10.456 4.973 11.098 1.00 97.75 82 PHE A C 1
ATOM 613 O O . PHE A 1 82 ? -9.341 4.920 11.604 1.00 97.75 82 PHE A O 1
ATOM 620 N N . LYS A 1 83 ? -11.428 5.738 11.588 1.00 97.81 83 LYS A N 1
ATOM 621 C CA . LYS A 1 83 ? -11.392 6.359 12.911 1.00 97.81 83 LYS A CA 1
ATOM 622 C C . LYS A 1 83 ? -12.322 5.562 13.811 1.00 97.81 83 LYS A C 1
ATOM 624 O O . LYS A 1 83 ? -13.528 5.498 13.555 1.00 97.81 83 LYS A O 1
ATOM 629 N N . VAL A 1 84 ? -11.760 4.928 14.829 1.00 98.00 84 VAL A N 1
ATOM 630 C CA . VAL A 1 84 ? -12.497 4.059 15.747 1.00 98.00 84 VAL A CA 1
ATOM 631 C C . VAL A 1 84 ? -12.464 4.686 17.128 1.00 98.00 84 VAL A C 1
ATOM 633 O O . VAL A 1 84 ? -11.395 5.001 17.641 1.00 98.00 84 VAL A O 1
ATOM 636 N N . THR A 1 85 ? -13.633 4.866 17.731 1.00 98.06 85 THR A N 1
ATOM 637 C CA . THR A 1 85 ? -13.755 5.222 19.147 1.00 98.06 85 THR A CA 1
ATOM 638 C C . THR A 1 85 ? -14.260 4.010 19.906 1.00 98.06 85 THR A C 1
ATOM 640 O O . THR A 1 85 ? -15.256 3.400 19.509 1.00 98.06 85 THR A O 1
ATOM 643 N N . VAL A 1 86 ? -13.569 3.667 20.984 1.00 97.31 86 VAL A N 1
ATOM 644 C CA . VAL A 1 86 ? -13.818 2.490 21.808 1.00 97.31 86 VAL A CA 1
ATOM 645 C C . VAL A 1 86 ? -14.088 2.953 23.233 1.00 97.31 86 VAL A C 1
ATOM 647 O O . VAL A 1 86 ? -13.295 3.692 23.805 1.00 97.31 86 VAL A O 1
ATOM 650 N N . ASP A 1 87 ? -15.230 2.553 23.768 1.00 97.38 87 ASP A N 1
ATOM 651 C CA . ASP A 1 87 ? -15.744 2.941 25.078 1.00 97.38 87 ASP A CA 1
ATOM 652 C C . ASP A 1 87 ? -15.893 1.667 25.924 1.00 97.38 87 ASP A C 1
ATOM 654 O O . ASP A 1 87 ? -16.565 0.708 25.514 1.00 97.38 87 ASP A O 1
ATOM 658 N N . PHE A 1 88 ? -15.171 1.617 27.039 1.00 95.50 88 PHE A N 1
ATOM 659 C CA . PHE A 1 88 ? -14.946 0.432 27.854 1.00 95.50 88 PHE A CA 1
ATOM 660 C C . PHE A 1 88 ? -15.759 0.502 29.141 1.00 95.50 88 PHE A C 1
ATOM 662 O O . PHE A 1 88 ? -15.605 1.399 29.962 1.00 95.50 88 PHE A O 1
ATOM 669 N N . LEU A 1 89 ? -16.581 -0.515 29.382 1.00 93.00 89 LEU A N 1
ATOM 670 C CA . LEU A 1 89 ? -17.305 -0.626 30.640 1.00 93.00 89 LEU A CA 1
ATOM 671 C C . LEU A 1 89 ? -16.416 -1.276 31.710 1.00 93.00 89 LEU A C 1
ATOM 673 O O . LEU A 1 89 ? -16.035 -2.440 31.557 1.00 93.00 89 LEU A O 1
ATOM 677 N N . GLN A 1 90 ? -16.184 -0.547 32.809 1.00 83.88 90 GLN A N 1
ATOM 678 C CA . GLN A 1 90 ? -15.354 -0.959 33.956 1.00 83.88 90 GLN A CA 1
ATOM 679 C C . GLN A 1 90 ? -13.903 -1.286 33.549 1.00 83.88 90 GLN A C 1
ATOM 681 O O . GLN A 1 90 ? -13.493 -2.445 33.648 1.00 83.88 90 GLN A O 1
ATOM 686 N N . PRO A 1 91 ? -13.141 -0.295 33.050 1.00 85.62 91 PRO A N 1
ATOM 687 C CA . PRO A 1 91 ? -11.791 -0.533 32.564 1.00 85.62 91 PRO A CA 1
ATOM 688 C C . PRO A 1 91 ? -10.792 -0.697 33.716 1.00 85.62 91 PRO A C 1
ATOM 690 O O . PRO A 1 91 ? -10.683 0.161 34.590 1.00 85.62 91 PRO A O 1
ATOM 693 N N . ASP A 1 92 ? -10.019 -1.776 33.662 1.00 91.56 92 ASP A N 1
ATOM 694 C CA . ASP A 1 92 ? -8.727 -1.913 34.339 1.00 91.56 92 ASP A CA 1
ATOM 695 C C . ASP A 1 92 ? -7.690 -2.207 33.253 1.00 91.56 92 ASP A C 1
ATOM 697 O O . ASP A 1 92 ? -7.407 -3.362 32.921 1.00 91.56 92 ASP A O 1
ATOM 701 N N . MET A 1 93 ? -7.265 -1.148 32.561 1.00 91.56 93 MET A N 1
ATOM 702 C CA . MET A 1 93 ? -6.544 -1.263 31.299 1.00 91.56 93 MET A CA 1
ATOM 703 C C . MET A 1 93 ? -5.485 -0.182 31.119 1.00 91.56 93 MET A C 1
ATOM 705 O O . MET A 1 93 ? -5.612 0.938 31.610 1.00 91.56 93 MET A O 1
ATOM 709 N N . THR A 1 94 ? -4.476 -0.520 30.327 1.00 92.00 94 THR A N 1
ATOM 710 C CA . THR A 1 94 ? -3.427 0.388 29.878 1.00 92.00 94 THR A CA 1
ATOM 711 C C . THR A 1 94 ? -3.636 0.672 28.389 1.00 92.00 94 THR A C 1
ATOM 713 O O . THR A 1 94 ? -3.737 -0.278 27.600 1.00 92.00 94 THR A O 1
ATOM 716 N N . PRO A 1 95 ? -3.739 1.944 27.963 1.00 92.62 95 PRO A N 1
ATOM 717 C CA . PRO A 1 95 ? -3.780 2.300 26.545 1.00 92.62 95 PRO A CA 1
ATOM 718 C C . PRO A 1 95 ? -2.546 1.789 25.787 1.00 92.62 95 PRO A C 1
ATOM 720 O O . PRO A 1 95 ? -1.475 1.608 26.367 1.00 92.62 95 PRO A O 1
ATOM 723 N N . GLY A 1 96 ? -2.699 1.540 24.487 1.00 88.50 96 GLY A N 1
ATOM 724 C CA . GLY A 1 96 ? -1.601 1.126 23.617 1.00 88.50 96 GLY A CA 1
ATOM 725 C C . GLY A 1 96 ? -0.483 2.179 23.516 1.00 88.50 96 GLY A C 1
ATOM 726 O O . GLY A 1 96 ? -0.724 3.363 23.747 1.00 88.50 96 GLY A O 1
ATOM 727 N N . PRO A 1 97 ? 0.746 1.770 23.151 1.00 82.06 97 PRO A N 1
ATOM 728 C CA . PRO A 1 97 ? 1.939 2.614 23.256 1.00 82.06 97 PRO A CA 1
ATOM 729 C C . PRO A 1 97 ? 2.019 3.763 22.236 1.00 82.06 97 PRO A C 1
ATOM 731 O O . PRO A 1 97 ? 2.732 4.731 22.489 1.00 82.06 97 PRO A O 1
ATOM 734 N N . SER A 1 98 ? 1.338 3.691 21.083 1.00 84.19 98 SER A N 1
ATOM 735 C CA . SER A 1 98 ? 1.416 4.744 20.059 1.00 84.19 98 SER A CA 1
ATOM 736 C C . SER A 1 98 ? 0.168 4.852 19.175 1.00 84.19 98 SER A C 1
ATOM 738 O O . SER A 1 98 ? -0.425 3.856 18.754 1.00 84.19 98 SER A O 1
ATOM 740 N N . GLY A 1 99 ? -0.219 6.093 18.857 1.00 87.56 99 GLY A N 1
ATOM 741 C CA . GLY A 1 99 ? -1.328 6.399 17.941 1.00 87.56 99 GLY A CA 1
ATOM 742 C C . GLY A 1 99 ? -2.730 6.125 18.497 1.00 87.56 99 GLY A C 1
ATOM 743 O O . GLY A 1 99 ? -3.679 6.053 17.717 1.00 87.56 99 GLY A O 1
ATOM 744 N N . VAL A 1 100 ? -2.854 5.950 19.816 1.00 94.56 100 VAL A N 1
ATOM 745 C CA . VAL A 1 100 ? -4.130 5.821 20.528 1.00 94.56 100 VAL A CA 1
ATOM 746 C C . VAL A 1 100 ? -4.333 7.066 21.383 1.00 94.56 100 VAL A C 1
ATOM 748 O O . VAL A 1 100 ? -3.580 7.314 22.323 1.00 94.56 100 VAL A O 1
ATOM 751 N N . ASP A 1 101 ? -5.365 7.834 21.062 1.00 95.56 101 ASP A N 1
ATOM 752 C CA . ASP A 1 101 ? -5.752 9.025 21.804 1.00 95.56 101 ASP A CA 1
ATOM 753 C C . ASP A 1 101 ? -6.646 8.628 22.983 1.00 95.56 101 ASP A C 1
ATOM 755 O O . ASP A 1 101 ? -7.711 8.025 22.814 1.00 95.56 101 ASP A O 1
ATOM 759 N N . VAL A 1 102 ? -6.234 8.985 24.198 1.00 96.00 102 VAL A N 1
ATOM 760 C CA . VAL A 1 102 ? -7.046 8.797 25.407 1.00 96.00 102 VAL A CA 1
ATOM 761 C C . VAL A 1 102 ? -8.001 9.981 25.525 1.00 96.00 102 VAL A C 1
ATOM 763 O O . VAL A 1 102 ? -7.604 11.070 25.933 1.00 96.00 102 VAL A O 1
ATOM 766 N N . LEU A 1 103 ? -9.266 9.783 25.149 1.00 95.75 103 LEU A N 1
ATOM 767 C CA . LEU A 1 103 ? -10.287 10.828 25.260 1.00 95.75 103 LEU A CA 1
ATOM 768 C C . LEU A 1 103 ? -10.801 10.948 26.700 1.00 95.75 103 LEU A C 1
ATOM 770 O O . LEU A 1 103 ? -11.052 12.052 27.178 1.00 95.75 103 LEU A O 1
ATOM 774 N N . GLN A 1 104 ? -10.991 9.805 27.363 1.00 95.00 104 GLN A N 1
ATOM 775 C CA . GLN A 1 104 ? -11.371 9.650 28.774 1.00 95.00 104 GLN A CA 1
ATOM 776 C C . GLN A 1 104 ? -10.721 8.358 29.310 1.00 95.00 104 GLN A C 1
ATOM 778 O O . GLN A 1 104 ? -10.291 7.533 28.500 1.00 95.00 104 GLN A O 1
ATOM 783 N N . PRO A 1 105 ? -10.644 8.134 30.637 1.00 93.62 105 PRO A N 1
ATOM 784 C CA . PRO A 1 105 ? -10.039 6.917 31.197 1.00 93.62 105 PRO A CA 1
ATOM 785 C C . PRO A 1 105 ? -10.643 5.608 30.662 1.00 93.62 105 PRO A C 1
ATOM 787 O O . PRO A 1 105 ? -9.957 4.596 30.568 1.00 93.62 105 PRO A O 1
ATOM 790 N N . ASP A 1 106 ? -11.917 5.644 30.283 1.00 95.25 106 ASP A N 1
ATOM 791 C CA . ASP A 1 106 ? -12.703 4.552 29.713 1.00 95.25 106 ASP A CA 1
ATOM 792 C C . ASP A 1 106 ? -12.932 4.681 28.202 1.00 95.25 106 ASP A C 1
ATOM 794 O O . ASP A 1 106 ? -13.566 3.816 27.604 1.00 95.25 106 ASP A O 1
ATOM 798 N N . LYS A 1 107 ? -12.405 5.725 27.553 1.00 97.00 107 LYS A N 1
ATOM 799 C CA . LYS A 1 107 ? -12.703 6.030 26.152 1.00 97.00 107 LYS A CA 1
ATOM 800 C C . LYS A 1 107 ? -11.449 6.331 25.348 1.00 97.00 107 LYS A C 1
ATOM 802 O O . LYS A 1 107 ? -10.810 7.369 25.522 1.00 97.00 107 LYS A O 1
ATOM 807 N N . LEU A 1 108 ? -11.156 5.455 24.395 1.00 97.31 108 LEU A N 1
ATOM 808 C CA . LEU A 1 108 ? -10.001 5.537 23.506 1.00 97.31 108 LEU A CA 1
ATOM 809 C C . LEU A 1 108 ? -10.442 5.861 22.076 1.00 97.31 108 LEU A C 1
ATOM 811 O O . LEU A 1 108 ? -11.510 5.436 21.630 1.00 97.31 108 LEU A O 1
ATOM 815 N N . ALA A 1 109 ? -9.617 6.590 21.338 1.00 97.44 109 ALA A N 1
ATOM 816 C CA . ALA A 1 109 ? -9.777 6.809 19.910 1.00 97.44 109 ALA A CA 1
ATOM 817 C C . ALA A 1 109 ? -8.502 6.422 19.163 1.00 97.44 109 ALA A C 1
ATOM 819 O O . ALA A 1 109 ? -7.396 6.574 19.665 1.00 97.44 109 ALA A O 1
ATOM 820 N N . VAL A 1 110 ? -8.659 5.892 17.957 1.00 97.19 110 VAL A N 1
ATOM 821 C CA . VAL A 1 110 ? -7.539 5.469 17.115 1.00 97.19 110 VAL A CA 1
ATOM 822 C C . VAL A 1 110 ? -7.852 5.765 15.658 1.00 97.19 110 VAL A C 1
ATOM 824 O O . VAL A 1 110 ? -8.988 5.591 15.203 1.00 97.19 110 VAL A O 1
ATOM 827 N N . VAL A 1 111 ? -6.832 6.197 14.921 1.00 97.19 111 VAL A N 1
ATOM 828 C CA . VAL A 1 111 ? -6.868 6.300 13.462 1.00 97.19 111 VAL A CA 1
ATOM 829 C C . VAL A 1 111 ? -6.005 5.185 12.876 1.00 97.19 111 VAL A C 1
ATOM 831 O O . VAL A 1 111 ? -4.833 5.041 13.224 1.00 97.19 111 VAL A O 1
ATOM 834 N N . LEU A 1 112 ? -6.607 4.382 12.004 1.00 96.44 112 LEU A N 1
ATOM 835 C CA . LEU A 1 112 ? -5.969 3.277 11.295 1.00 96.44 112 LEU A CA 1
ATOM 836 C C . LEU A 1 112 ? -5.945 3.609 9.811 1.00 96.44 112 LEU A C 1
ATOM 838 O O . LEU A 1 112 ? -6.998 3.694 9.170 1.00 96.44 112 LEU A O 1
ATOM 842 N N . TYR A 1 113 ? -4.752 3.784 9.264 1.00 95.62 113 TYR A N 1
ATOM 843 C CA . TYR A 1 113 ? -4.572 3.980 7.830 1.00 95.62 113 TYR A CA 1
ATOM 844 C C . TYR A 1 113 ? -4.587 2.648 7.071 1.00 95.62 113 TYR A C 1
ATOM 846 O O . TYR A 1 113 ? -4.578 1.592 7.709 1.00 95.62 113 TYR A O 1
ATOM 854 N N . PRO A 1 114 ? -4.684 2.667 5.729 1.00 93.31 114 PRO A N 1
ATOM 855 C CA . PRO A 1 114 ? -4.609 1.458 4.919 1.00 93.31 114 PRO A CA 1
ATOM 856 C C . PRO A 1 114 ? -3.445 0.541 5.300 1.00 93.31 114 PRO A C 1
ATOM 858 O O . PRO A 1 114 ? -2.322 1.014 5.483 1.00 93.31 114 PRO A O 1
ATOM 861 N N . LEU A 1 115 ? -3.726 -0.761 5.389 1.00 90.44 115 LEU A N 1
ATOM 862 C CA . LEU A 1 115 ? -2.772 -1.833 5.710 1.00 90.44 115 LEU A CA 1
ATOM 863 C C . LEU A 1 115 ? -2.046 -1.680 7.057 1.00 90.44 115 LEU A C 1
ATOM 865 O O . LEU A 1 115 ? -1.041 -2.346 7.302 1.00 90.44 115 LEU A O 1
ATOM 869 N N . GLU A 1 116 ? -2.552 -0.830 7.950 1.00 92.69 116 GLU A N 1
ATOM 870 C CA . GLU A 1 116 ? -1.983 -0.603 9.274 1.00 92.69 116 GLU A CA 1
ATOM 871 C C . GLU A 1 116 ? -2.756 -1.373 10.346 1.00 92.69 116 GLU A C 1
ATOM 873 O O . GLU A 1 116 ? -3.982 -1.502 10.293 1.00 92.69 116 GLU A O 1
ATOM 878 N N . GLY A 1 117 ? -2.050 -1.834 11.377 1.00 94.00 117 GLY A N 1
ATOM 879 C CA . GLY A 1 117 ? -2.696 -2.279 12.602 1.00 94.00 117 GLY A CA 1
ATOM 880 C C . GLY A 1 117 ? -2.039 -1.708 13.845 1.00 94.00 117 GLY A C 1
ATOM 881 O O . GLY A 1 117 ? -0.858 -1.361 13.842 1.00 94.00 117 GLY A O 1
ATOM 882 N N . ARG A 1 118 ? -2.837 -1.576 14.902 1.00 95.00 118 ARG A N 1
ATOM 883 C CA . ARG A 1 118 ? -2.428 -0.969 16.168 1.00 95.00 118 ARG A CA 1
ATOM 884 C C . ARG A 1 118 ? -2.974 -1.746 17.351 1.00 95.00 118 ARG A C 1
ATOM 886 O O . ARG A 1 118 ? -4.119 -2.202 17.340 1.00 95.00 118 ARG A O 1
ATOM 893 N N . VAL A 1 119 ? -2.161 -1.816 18.399 1.00 94.62 119 VAL A N 1
ATOM 894 C CA . VAL A 1 119 ? -2.601 -2.204 19.739 1.00 94.62 119 VAL A CA 1
ATOM 895 C C . VAL A 1 119 ? -3.397 -1.045 20.325 1.00 94.62 119 VAL A C 1
ATOM 897 O O . VAL A 1 119 ? -2.881 0.063 20.434 1.00 94.62 119 VAL A O 1
ATOM 900 N N . ILE A 1 120 ? -4.645 -1.299 20.706 1.00 95.50 120 ILE A N 1
ATOM 901 C CA . ILE A 1 120 ? -5.534 -0.285 21.279 1.00 95.50 120 ILE A CA 1
ATOM 902 C C . ILE A 1 120 ? -5.356 -0.213 22.785 1.00 95.50 120 ILE A C 1
ATOM 904 O O . ILE A 1 120 ? -5.199 0.868 23.346 1.00 95.50 120 ILE A O 1
ATOM 908 N N . THR A 1 121 ? -5.384 -1.366 23.446 1.00 95.00 121 THR A N 1
ATOM 909 C CA . THR A 1 121 ? -5.253 -1.452 24.897 1.00 95.00 121 THR A CA 1
ATOM 910 C C . THR A 1 121 ? -4.880 -2.864 25.335 1.00 95.00 121 THR A C 1
ATOM 912 O O . THR A 1 121 ? -5.094 -3.835 24.603 1.00 95.00 121 THR A O 1
ATOM 915 N N . THR A 1 122 ? -4.332 -2.962 26.543 1.00 95.00 122 THR A N 1
ATOM 916 C CA . THR A 1 122 ? -4.104 -4.215 27.260 1.00 95.00 122 THR A CA 1
ATOM 917 C C . THR A 1 122 ? -4.733 -4.112 28.645 1.00 95.00 122 THR A C 1
ATOM 919 O O . THR A 1 122 ? -4.441 -3.162 29.368 1.00 95.00 122 THR A O 1
ATOM 922 N N . GLY A 1 123 ? -5.576 -5.061 29.046 1.00 94.31 123 GLY A N 1
ATOM 923 C CA . GLY A 1 123 ? -6.234 -5.005 30.352 1.00 94.31 123 GLY A CA 1
ATOM 924 C C . GLY A 1 123 ? -7.482 -5.864 30.473 1.00 94.31 123 GLY A C 1
ATOM 925 O O . GLY A 1 123 ? -7.669 -6.828 29.737 1.00 94.31 123 GLY A O 1
ATOM 926 N N . LYS A 1 124 ? -8.340 -5.515 31.427 1.00 93.31 124 LYS A N 1
ATOM 927 C CA . LYS A 1 124 ? -9.641 -6.140 31.654 1.00 93.31 124 LYS A CA 1
ATOM 928 C C . LYS A 1 124 ? -10.751 -5.128 31.438 1.00 93.31 124 LYS A C 1
ATOM 930 O O . LYS A 1 124 ? -10.663 -3.977 31.855 1.00 93.31 124 LYS A O 1
ATOM 935 N N . TRP A 1 125 ? -11.824 -5.592 30.820 1.00 94.25 125 TRP A N 1
ATOM 936 C CA . TRP A 1 125 ? -13.048 -4.829 30.621 1.00 94.25 125 TRP A CA 1
ATOM 937 C C . TRP A 1 125 ? -14.226 -5.792 30.542 1.00 94.25 125 TRP A C 1
ATOM 939 O O . TRP A 1 125 ? -14.079 -6.948 30.142 1.00 94.25 125 TRP A O 1
ATOM 949 N N . LYS A 1 126 ? -15.417 -5.320 30.913 1.00 91.12 126 LYS A N 1
ATOM 950 C CA . LYS A 1 126 ? -16.630 -6.150 30.888 1.00 91.12 126 LYS A CA 1
ATOM 951 C C . LYS A 1 126 ? -17.328 -6.121 29.532 1.00 91.12 126 LYS A C 1
ATOM 953 O O . LYS A 1 126 ? -17.841 -7.134 29.067 1.00 91.12 126 LYS A O 1
ATOM 958 N N . ALA A 1 127 ? -17.398 -4.942 28.927 1.00 90.44 127 ALA A N 1
ATOM 959 C CA . ALA A 1 127 ? -18.079 -4.717 27.661 1.00 90.44 127 ALA A CA 1
ATOM 960 C C . ALA A 1 127 ? -17.417 -3.568 26.904 1.00 90.44 127 ALA A C 1
ATOM 962 O O . ALA A 1 127 ? -16.750 -2.725 27.501 1.00 90.44 127 ALA A O 1
ATOM 963 N N . VAL A 1 128 ? -17.624 -3.546 25.588 1.00 94.25 128 VAL A N 1
ATOM 964 C CA . VAL A 1 128 ? -17.000 -2.575 24.690 1.00 94.25 128 VAL A CA 1
ATOM 965 C C . VAL A 1 128 ? -18.040 -2.035 23.720 1.00 94.25 128 VAL A C 1
ATOM 967 O O . VAL A 1 128 ? -18.601 -2.792 22.919 1.00 94.25 128 VAL A O 1
ATOM 970 N N . LYS A 1 129 ? -18.270 -0.723 23.755 1.00 96.12 129 LYS A N 1
ATOM 971 C CA . LYS A 1 129 ? -19.063 -0.003 22.757 1.00 96.12 129 LYS A CA 1
ATOM 972 C C . LYS A 1 129 ? -18.121 0.648 21.749 1.00 96.12 129 LYS A C 1
ATOM 974 O O . LYS A 1 129 ? -17.080 1.183 22.108 1.00 96.12 129 LYS A O 1
ATOM 979 N N . ARG A 1 130 ? -18.476 0.579 20.465 1.00 96.38 130 ARG A N 1
ATOM 980 C CA . ARG A 1 130 ? -17.630 1.062 19.366 1.00 96.38 130 ARG A CA 1
ATOM 981 C C . ARG A 1 130 ? -18.399 2.040 18.492 1.00 96.38 130 ARG A C 1
ATOM 983 O O . ARG A 1 130 ? -19.573 1.812 18.197 1.00 96.38 130 ARG A O 1
ATOM 990 N N . ALA A 1 131 ? -17.726 3.093 18.052 1.00 97.81 131 ALA A N 1
ATOM 991 C CA . ALA A 1 131 ? -18.194 3.993 17.008 1.00 97.81 131 ALA A CA 1
ATOM 992 C C . ALA A 1 131 ? -17.154 4.041 15.885 1.00 97.81 131 ALA A C 1
ATOM 994 O O . ALA A 1 131 ? -15.952 4.051 16.147 1.00 97.81 131 ALA A O 1
ATOM 995 N N . PHE A 1 132 ? -17.628 4.056 14.640 1.00 97.38 132 PHE A N 1
ATOM 996 C CA . PHE A 1 132 ? -16.782 3.980 13.454 1.00 97.38 132 PHE A CA 1
ATOM 997 C C . PHE A 1 132 ? -17.054 5.168 12.545 1.00 97.38 132 PHE A C 1
ATOM 999 O O . PHE A 1 132 ? -18.207 5.452 12.220 1.00 97.38 132 PHE A O 1
ATOM 1006 N N . MET A 1 133 ? -15.988 5.796 12.073 1.00 96.69 133 MET A N 1
ATOM 1007 C CA . MET A 1 133 ? -16.008 6.649 10.893 1.00 96.69 133 MET A CA 1
ATOM 1008 C C . MET A 1 133 ? -14.965 6.115 9.921 1.00 96.69 133 MET A C 1
ATOM 1010 O O . MET A 1 133 ? -13.902 5.663 10.337 1.00 96.69 133 MET A O 1
ATOM 1014 N N . PHE A 1 134 ? -15.255 6.155 8.630 1.00 96.00 134 PHE A N 1
ATOM 1015 C CA . PHE A 1 134 ? -14.301 5.768 7.600 1.00 96.00 134 PHE A CA 1
ATOM 1016 C C . PHE A 1 134 ? -14.384 6.738 6.433 1.00 96.00 134 PHE A C 1
ATOM 1018 O O . PHE A 1 134 ? -15.405 7.392 6.217 1.00 96.00 134 PHE A O 1
ATOM 1025 N N . GLY A 1 135 ? -13.292 6.850 5.695 1.00 94.50 135 GLY A N 1
ATOM 1026 C CA . GLY A 1 135 ? -13.192 7.766 4.570 1.00 94.50 135 GLY A CA 1
ATOM 1027 C C . GLY A 1 135 ? -11.847 7.639 3.881 1.00 94.50 135 GLY A C 1
ATOM 1028 O O . GLY A 1 135 ? -11.072 6.732 4.178 1.00 94.50 135 GLY A O 1
ATOM 1029 N N . LYS A 1 136 ? -11.565 8.562 2.965 1.00 91.88 136 LYS A N 1
ATOM 1030 C CA . LYS A 1 136 ? -10.246 8.653 2.336 1.00 91.88 136 LYS A CA 1
ATOM 1031 C C . LYS A 1 136 ? -9.192 8.998 3.399 1.00 91.88 136 LYS A C 1
ATOM 1033 O O . LYS A 1 136 ? -9.509 9.813 4.267 1.00 91.88 136 LYS A O 1
ATOM 1038 N N . PRO A 1 137 ? -7.976 8.425 3.340 1.00 92.75 137 PRO A N 1
ATOM 1039 C CA . PRO A 1 137 ? -6.857 8.872 4.163 1.00 92.75 137 PRO A CA 1
ATOM 1040 C C . PRO A 1 137 ? -6.680 10.388 4.069 1.00 92.75 137 PRO A C 1
ATOM 1042 O O . PRO A 1 137 ? -6.934 10.968 3.012 1.00 92.75 137 PRO A O 1
ATOM 1045 N N . ASP A 1 138 ? -6.261 11.038 5.149 1.00 92.81 138 ASP A N 1
ATOM 1046 C CA . ASP A 1 138 ? -6.003 12.476 5.102 1.00 92.81 138 ASP A CA 1
ATOM 1047 C C . ASP A 1 138 ? -4.785 12.834 4.237 1.00 92.81 138 ASP A C 1
ATOM 1049 O O . ASP A 1 138 ? -3.966 11.991 3.864 1.00 92.81 138 ASP A O 1
ATOM 1053 N N . ALA A 1 139 ? -4.698 14.119 3.885 1.00 89.62 139 ALA A N 1
ATOM 1054 C CA . ALA A 1 139 ? -3.663 14.636 2.999 1.00 89.62 139 ALA A CA 1
ATOM 1055 C C . ALA A 1 139 ? -2.251 14.442 3.570 1.00 89.62 139 ALA A C 1
ATOM 1057 O O . ALA A 1 139 ? -1.328 14.174 2.809 1.00 89.62 139 ALA A O 1
ATOM 1058 N N . ALA A 1 140 ? -2.080 14.525 4.894 1.00 90.88 140 ALA A N 1
ATOM 1059 C CA . ALA A 1 140 ? -0.778 14.360 5.532 1.00 90.88 140 ALA A CA 1
ATOM 1060 C C . ALA A 1 140 ? -0.264 12.922 5.389 1.00 90.88 140 ALA A C 1
ATOM 1062 O O . ALA A 1 140 ? 0.908 12.707 5.069 1.00 90.88 140 ALA A O 1
ATOM 1063 N N . TRP A 1 141 ? -1.137 11.927 5.567 1.00 90.38 141 TRP A N 1
ATOM 1064 C CA . TRP A 1 141 ? -0.772 10.539 5.311 1.00 90.38 141 TRP A CA 1
ATOM 1065 C C . TRP A 1 141 ? -0.473 10.288 3.831 1.00 90.38 141 TRP A C 1
ATOM 1067 O O . TRP A 1 141 ? 0.536 9.656 3.519 1.00 90.38 141 TRP A O 1
ATOM 1077 N N . GLN A 1 142 ? -1.303 10.811 2.921 1.00 86.56 142 GLN A N 1
ATOM 1078 C CA . GLN A 1 142 ? -1.084 10.659 1.476 1.00 86.56 142 GLN A CA 1
ATOM 1079 C C . GLN A 1 142 ? 0.252 11.269 1.033 1.00 86.56 142 GLN A C 1
ATOM 1081 O O . GLN A 1 142 ? 0.992 10.640 0.280 1.00 86.56 142 GLN A O 1
ATOM 1086 N N . GLU A 1 143 ? 0.592 12.451 1.548 1.00 87.62 143 GLU A N 1
ATOM 1087 C CA . GLU A 1 143 ? 1.877 13.117 1.326 1.00 87.62 143 GLU A CA 1
ATOM 1088 C C . GLU A 1 143 ? 3.046 12.260 1.815 1.00 87.62 143 GLU A C 1
ATOM 1090 O O . GLU A 1 143 ? 4.010 12.038 1.086 1.00 87.62 143 GLU A O 1
ATOM 1095 N N . LYS A 1 144 ? 2.940 11.714 3.034 1.00 89.44 144 LYS A N 1
ATOM 1096 C CA . LYS A 1 144 ? 3.971 10.842 3.608 1.00 89.44 144 LYS A CA 1
ATOM 1097 C C . LYS A 1 144 ? 4.180 9.583 2.766 1.00 89.44 144 LYS A C 1
ATOM 1099 O O . LYS A 1 144 ? 5.324 9.180 2.562 1.00 89.44 144 LYS A O 1
ATOM 1104 N N . GLN A 1 145 ? 3.103 8.963 2.276 1.00 86.62 145 GLN A N 1
ATOM 1105 C CA . GLN A 1 145 ? 3.216 7.802 1.387 1.00 86.62 145 GLN A CA 1
ATOM 1106 C C . GLN A 1 145 ? 3.834 8.176 0.044 1.00 86.62 145 GLN A C 1
ATOM 1108 O O . GLN A 1 145 ? 4.695 7.443 -0.439 1.00 86.62 145 GLN A O 1
ATOM 1113 N N . ARG A 1 146 ? 3.458 9.329 -0.522 1.00 85.12 146 ARG A N 1
ATOM 1114 C CA . ARG A 1 146 ? 4.048 9.828 -1.765 1.00 85.12 146 ARG A CA 1
ATOM 1115 C C . ARG A 1 146 ? 5.547 10.057 -1.615 1.00 85.12 146 ARG A C 1
ATOM 1117 O O . ARG A 1 146 ? 6.315 9.472 -2.366 1.00 85.12 146 ARG A O 1
ATOM 1124 N N . ALA A 1 147 ? 5.967 10.784 -0.583 1.00 88.69 147 ALA A N 1
ATOM 1125 C CA . ALA A 1 147 ? 7.378 11.039 -0.307 1.00 88.69 147 ALA A CA 1
ATOM 1126 C C . ALA A 1 147 ? 8.168 9.742 -0.053 1.00 88.69 147 ALA A C 1
ATOM 1128 O O . ALA A 1 147 ? 9.310 9.604 -0.493 1.00 88.69 147 ALA A O 1
ATOM 1129 N N . LYS A 1 148 ? 7.567 8.758 0.636 1.00 88.31 148 LYS A N 1
ATOM 1130 C CA . LYS A 1 148 ? 8.180 7.435 0.832 1.00 88.31 148 LYS A CA 1
ATOM 1131 C C . LYS A 1 148 ? 8.364 6.701 -0.501 1.00 88.31 148 LYS A C 1
ATOM 1133 O O . LYS A 1 148 ? 9.438 6.145 -0.727 1.00 88.31 148 LYS A O 1
ATOM 1138 N N . ALA A 1 149 ? 7.345 6.706 -1.361 1.00 85.62 149 ALA A N 1
ATOM 1139 C CA . ALA A 1 149 ? 7.395 6.079 -2.679 1.00 85.62 149 ALA A CA 1
ATOM 1140 C C . ALA A 1 149 ? 8.422 6.768 -3.589 1.00 85.62 149 ALA A C 1
ATOM 1142 O O . ALA A 1 149 ? 9.304 6.099 -4.117 1.00 85.62 149 ALA A O 1
ATOM 1143 N N . GLU A 1 150 ? 8.388 8.097 -3.690 1.00 88.56 150 GLU A N 1
ATOM 1144 C CA . GLU A 1 150 ? 9.345 8.891 -4.472 1.00 88.56 150 GLU A CA 1
ATOM 1145 C C . GLU A 1 150 ? 10.787 8.649 -4.019 1.00 88.56 150 GLU A C 1
ATOM 1147 O O . GLU A 1 150 ? 11.669 8.423 -4.846 1.00 88.56 150 GLU A O 1
ATOM 1152 N N . LYS A 1 151 ? 11.033 8.608 -2.703 1.00 91.50 151 LYS A N 1
ATOM 1153 C CA . LYS A 1 151 ? 12.362 8.299 -2.161 1.00 91.50 151 LYS A CA 1
ATOM 1154 C C . LYS A 1 151 ? 12.830 6.893 -2.546 1.00 91.50 151 LYS A C 1
ATOM 1156 O O . LYS A 1 151 ? 13.997 6.721 -2.895 1.00 91.50 151 LYS A O 1
ATOM 1161 N N . ALA A 1 152 ? 11.950 5.892 -2.468 1.00 89.94 152 ALA A N 1
ATOM 1162 C CA . ALA A 1 152 ? 12.284 4.521 -2.852 1.00 89.94 152 ALA A CA 1
ATOM 1163 C C . ALA A 1 152 ? 12.621 4.430 -4.349 1.00 89.94 152 ALA A C 1
ATOM 1165 O O . ALA A 1 152 ? 13.658 3.879 -4.716 1.00 89.94 152 ALA A O 1
ATOM 1166 N N . VAL A 1 153 ? 11.794 5.052 -5.190 1.00 91.19 153 VAL A N 1
ATOM 1167 C CA . VAL A 1 153 ? 11.970 5.095 -6.646 1.00 91.19 153 VAL A CA 1
ATOM 1168 C C . VAL A 1 153 ? 13.251 5.822 -7.038 1.00 91.19 153 VAL A C 1
ATOM 1170 O O . VAL A 1 153 ? 14.017 5.292 -7.837 1.00 91.19 153 VAL A O 1
ATOM 1173 N N . SER A 1 154 ? 13.537 6.978 -6.434 1.00 92.56 154 SER A N 1
ATOM 1174 C CA . SER A 1 154 ? 14.787 7.713 -6.668 1.00 92.56 154 SER A CA 1
ATOM 1175 C C . SER A 1 154 ? 16.006 6.850 -6.340 1.00 92.56 154 SER A C 1
ATOM 1177 O O . SER A 1 154 ? 16.955 6.798 -7.118 1.00 92.56 154 SER A O 1
ATOM 1179 N N . GLY A 1 155 ? 15.964 6.109 -5.227 1.00 94.69 155 GLY A N 1
ATOM 1180 C CA . GLY A 1 155 ? 17.051 5.211 -4.839 1.00 94.69 155 GLY A CA 1
ATOM 1181 C C . GLY A 1 155 ? 17.237 4.012 -5.777 1.00 94.69 155 GLY A C 1
ATOM 1182 O O . GLY A 1 155 ? 18.365 3.555 -5.962 1.00 94.69 155 GLY A O 1
ATOM 1183 N N . GLU A 1 156 ? 16.169 3.477 -6.377 1.00 94.94 156 GLU A N 1
ATOM 1184 C CA . GLU A 1 156 ? 16.287 2.442 -7.417 1.00 94.94 156 GLU A CA 1
ATOM 1185 C C . GLU A 1 156 ? 16.806 3.023 -8.738 1.00 94.94 156 GLU A C 1
ATOM 1187 O O . GLU A 1 156 ? 17.707 2.450 -9.353 1.00 94.94 156 GLU A O 1
ATOM 1192 N N . LEU A 1 157 ? 16.298 4.188 -9.139 1.00 95.75 157 LEU A N 1
ATOM 1193 C CA . LEU A 1 157 ? 16.702 4.872 -10.362 1.00 95.75 157 LEU A CA 1
ATOM 1194 C C . LEU A 1 157 ? 18.190 5.248 -10.337 1.00 95.75 157 LEU A C 1
ATOM 1196 O O . LEU A 1 157 ? 18.906 5.002 -11.305 1.00 95.75 157 LEU A O 1
ATOM 1200 N N . GLU A 1 158 ? 18.692 5.764 -9.214 1.00 96.69 158 GLU A N 1
ATOM 1201 C CA . GLU A 1 158 ? 20.119 6.056 -9.031 1.00 96.69 158 GLU A CA 1
ATOM 1202 C C . GLU A 1 158 ? 20.997 4.814 -9.238 1.00 96.69 158 GLU A C 1
ATOM 1204 O O . GLU A 1 158 ? 22.050 4.903 -9.875 1.00 96.69 158 GLU A O 1
ATOM 1209 N N . LYS A 1 159 ? 20.559 3.640 -8.762 1.00 97.12 159 LYS A N 1
ATOM 1210 C CA . LYS A 1 159 ? 21.283 2.372 -8.966 1.00 97.12 159 LYS A CA 1
ATOM 1211 C C . LYS A 1 159 ? 21.308 1.970 -10.439 1.00 97.12 159 LYS A C 1
ATOM 1213 O O . LYS A 1 159 ? 22.357 1.546 -10.925 1.00 97.12 159 LYS A O 1
ATOM 1218 N N . VAL A 1 160 ? 20.191 2.134 -11.148 1.00 96.88 160 VAL A N 1
ATOM 1219 C CA . VAL A 1 160 ? 20.091 1.850 -12.589 1.00 96.88 160 VAL A CA 1
ATOM 1220 C C . VAL A 1 160 ? 20.997 2.788 -13.391 1.00 96.88 160 VAL A C 1
ATOM 1222 O O . VAL A 1 160 ? 21.799 2.331 -14.207 1.00 96.88 160 VAL A O 1
ATOM 1225 N N . LEU A 1 161 ? 20.963 4.092 -13.109 1.00 96.75 161 LEU A N 1
ATOM 1226 C CA . LEU A 1 161 ? 21.820 5.073 -13.783 1.00 96.75 161 LEU A CA 1
ATOM 1227 C C . LEU A 1 161 ? 23.308 4.843 -13.478 1.00 96.75 161 LEU A C 1
ATOM 1229 O O . LEU A 1 161 ? 24.154 4.953 -14.371 1.00 96.75 161 LEU A O 1
ATOM 1233 N N . ALA A 1 162 ? 23.643 4.472 -12.239 1.00 97.50 162 ALA A N 1
ATOM 1234 C CA . ALA A 1 162 ? 25.002 4.088 -11.868 1.00 97.50 162 ALA A CA 1
ATOM 1235 C C . ALA A 1 162 ? 25.467 2.831 -12.622 1.00 97.50 162 ALA A C 1
ATOM 1237 O O . ALA A 1 162 ? 26.610 2.788 -13.092 1.00 97.50 162 ALA A O 1
ATOM 1238 N N . LEU A 1 163 ? 24.585 1.840 -12.796 1.00 97.62 163 LEU A N 1
ATOM 1239 C CA . LEU A 1 163 ? 24.864 0.652 -13.601 1.00 97.62 163 LEU A CA 1
ATOM 1240 C C . LEU A 1 163 ? 25.158 1.036 -15.057 1.00 97.62 163 LEU A C 1
ATOM 1242 O O . LEU A 1 163 ? 26.193 0.624 -15.584 1.00 97.62 163 LEU A O 1
ATOM 1246 N N . PHE A 1 164 ? 24.324 1.865 -15.689 1.00 97.19 164 PHE A N 1
ATOM 1247 C CA . PHE A 1 164 ? 24.541 2.313 -17.073 1.00 97.19 164 PHE A CA 1
ATOM 1248 C C . PHE A 1 164 ? 25.867 3.046 -17.235 1.00 97.19 164 PHE A C 1
ATOM 1250 O O . PHE A 1 164 ? 26.670 2.691 -18.103 1.00 97.19 164 PHE A O 1
ATOM 1257 N N . LYS A 1 165 ? 26.167 3.969 -16.318 1.00 96.69 165 LYS A N 1
ATOM 1258 C CA . LYS A 1 165 ? 27.450 4.673 -16.293 1.00 96.69 165 LYS A CA 1
ATOM 1259 C C . LYS A 1 165 ? 28.632 3.712 -16.149 1.00 96.69 165 LYS A C 1
ATOM 1261 O O . LYS A 1 165 ? 29.627 3.869 -16.853 1.00 96.69 165 LYS A O 1
ATOM 1266 N N . SER A 1 166 ? 28.527 2.698 -15.287 1.00 97.38 166 SER A N 1
ATOM 1267 C CA . SER A 1 166 ? 29.590 1.694 -15.106 1.00 97.38 166 SER A CA 1
ATOM 1268 C C . SER A 1 166 ? 29.847 0.852 -16.364 1.00 97.38 166 SER A C 1
ATOM 1270 O O . SER A 1 166 ? 30.961 0.376 -16.573 1.00 97.38 166 SER A O 1
ATOM 1272 N N . LYS A 1 167 ? 28.830 0.699 -17.220 1.00 96.62 167 LYS A N 1
ATOM 1273 C CA . LYS A 1 167 ? 28.901 -0.002 -18.509 1.00 96.62 167 LYS A CA 1
ATOM 1274 C C . LYS A 1 167 ? 29.279 0.922 -19.675 1.00 96.62 167 LYS A C 1
ATOM 1276 O O . LYS A 1 167 ? 29.358 0.449 -20.804 1.00 96.62 167 LYS A O 1
ATOM 1281 N N . GLY A 1 168 ? 29.514 2.213 -19.421 1.00 96.81 168 GLY A N 1
ATOM 1282 C CA . GLY A 1 168 ? 29.803 3.208 -20.458 1.00 96.81 168 GLY A CA 1
ATOM 1283 C C . GLY A 1 168 ? 28.605 3.530 -21.356 1.00 96.81 168 GLY A C 1
ATOM 1284 O O . GLY A 1 168 ? 28.797 3.975 -22.485 1.00 96.81 168 GLY A O 1
ATOM 1285 N N . LEU A 1 169 ? 27.383 3.281 -20.877 1.00 96.56 169 LEU A N 1
ATOM 1286 C CA . LEU A 1 169 ? 26.145 3.566 -21.595 1.00 96.56 169 LEU A CA 1
ATOM 1287 C C . LEU A 1 169 ? 25.640 4.963 -21.225 1.00 96.56 169 LEU A C 1
ATOM 1289 O O . LEU A 1 169 ? 25.655 5.347 -20.055 1.00 96.56 169 LEU A O 1
ATOM 1293 N N . ASP A 1 170 ? 25.192 5.705 -22.233 1.00 95.62 170 ASP A N 1
ATOM 1294 C CA . ASP A 1 170 ? 24.543 7.006 -22.082 1.00 95.62 170 ASP A CA 1
ATOM 1295 C C . ASP A 1 170 ? 23.029 6.786 -21.920 1.00 95.62 170 ASP A C 1
ATOM 1297 O O . ASP A 1 170 ? 22.404 6.334 -22.884 1.00 95.62 170 ASP A O 1
ATOM 1301 N N . PRO A 1 171 ? 22.433 7.072 -20.744 1.00 92.69 171 PRO A N 1
ATOM 1302 C CA . PRO A 1 171 ? 21.006 6.857 -20.510 1.00 92.69 171 PRO A CA 1
ATOM 1303 C C . PRO A 1 171 ? 20.132 7.545 -21.562 1.00 92.69 171 PRO A C 1
ATOM 1305 O O . PRO A 1 171 ? 19.232 6.919 -22.097 1.00 92.69 171 PRO A O 1
ATOM 1308 N N . ALA A 1 172 ? 20.486 8.768 -21.977 1.00 92.81 172 ALA A N 1
ATOM 1309 C CA . ALA A 1 172 ? 19.698 9.567 -22.921 1.00 92.81 172 ALA A CA 1
ATOM 1310 C C . ALA A 1 172 ? 19.631 8.994 -24.351 1.00 92.81 172 ALA A C 1
ATOM 1312 O O . ALA A 1 172 ? 18.928 9.531 -25.205 1.00 92.81 172 ALA A O 1
ATOM 1313 N N . LYS A 1 173 ? 20.413 7.952 -24.649 1.00 94.44 173 LYS A N 1
ATOM 1314 C CA . LYS A 1 173 ? 20.418 7.256 -25.945 1.00 94.44 173 LYS A CA 1
ATOM 1315 C C . LYS A 1 173 ? 20.005 5.796 -25.821 1.00 94.44 173 LYS A C 1
ATOM 1317 O O . LYS A 1 173 ? 20.002 5.083 -26.824 1.00 94.44 173 LYS A O 1
ATOM 1322 N N . LEU A 1 174 ? 19.745 5.335 -24.602 1.00 93.75 174 LEU A N 1
ATOM 1323 C CA . LEU A 1 174 ? 19.465 3.944 -24.317 1.00 93.75 174 LEU A CA 1
ATOM 1324 C C . LEU A 1 174 ? 17.956 3.731 -24.362 1.00 93.75 174 LEU A C 1
ATOM 1326 O O . LEU A 1 174 ? 17.228 4.314 -23.567 1.00 93.75 174 LEU A O 1
ATOM 1330 N N . SER A 1 175 ? 17.498 2.873 -25.273 1.00 94.81 175 SER A N 1
ATOM 1331 C CA . SER A 1 175 ? 16.092 2.470 -25.301 1.00 94.81 175 SER A CA 1
ATOM 1332 C C . SER A 1 175 ? 15.706 1.743 -24.006 1.00 94.81 175 SER A C 1
ATOM 1334 O O . SER A 1 175 ? 16.559 1.110 -23.367 1.00 94.81 175 SER A O 1
ATOM 1336 N N . SER A 1 176 ? 14.423 1.774 -23.630 1.00 92.38 176 SER A N 1
ATOM 1337 C CA . SER A 1 176 ? 13.942 1.038 -22.452 1.00 92.38 176 SER A CA 1
ATOM 1338 C C . SER A 1 176 ? 14.232 -0.466 -22.545 1.00 92.38 176 SER A C 1
ATOM 1340 O O . SER A 1 176 ? 14.619 -1.077 -21.549 1.00 92.38 176 SER A O 1
ATOM 1342 N N . ASP A 1 177 ? 14.161 -1.049 -23.746 1.00 94.12 177 ASP A N 1
ATOM 1343 C CA . ASP A 1 177 ? 14.486 -2.460 -23.994 1.00 94.12 177 ASP A CA 1
ATOM 1344 C C . ASP A 1 177 ? 15.968 -2.768 -23.740 1.00 94.12 177 ASP A C 1
ATOM 1346 O O . ASP A 1 177 ? 16.315 -3.747 -23.066 1.00 94.12 177 ASP A O 1
ATOM 1350 N N . ASP A 1 178 ? 16.867 -1.919 -24.250 1.00 95.69 178 ASP A N 1
ATOM 1351 C CA . ASP A 1 178 ? 18.306 -2.078 -24.036 1.00 95.69 178 ASP A CA 1
ATOM 1352 C C . ASP A 1 178 ? 18.668 -1.900 -22.558 1.00 95.69 178 ASP A C 1
ATOM 1354 O O . ASP A 1 178 ? 19.445 -2.692 -22.010 1.00 95.69 178 ASP A O 1
ATOM 1358 N N . GLY A 1 179 ? 18.071 -0.904 -21.899 1.00 95.81 179 GLY A N 1
ATOM 1359 C CA . GLY A 1 179 ? 18.229 -0.663 -20.467 1.00 95.81 179 GLY A CA 1
ATOM 1360 C C . GLY A 1 179 ? 17.740 -1.839 -19.625 1.00 95.81 179 GLY A C 1
ATOM 1361 O O . GLY A 1 179 ? 18.474 -2.334 -18.762 1.00 95.81 179 GLY A O 1
ATOM 1362 N N . GLY A 1 180 ? 16.547 -2.349 -19.933 1.00 96.31 180 GLY A N 1
ATOM 1363 C CA . GLY A 1 180 ? 15.968 -3.523 -19.289 1.00 96.31 180 GLY A CA 1
ATOM 1364 C C . GLY A 1 180 ? 16.866 -4.752 -19.416 1.00 96.31 180 GLY A C 1
ATOM 1365 O O . GLY A 1 180 ? 17.140 -5.432 -18.422 1.00 96.31 180 GLY A O 1
ATOM 1366 N N . ARG A 1 181 ? 17.418 -4.996 -20.611 1.00 97.06 181 ARG A N 1
ATOM 1367 C CA . AR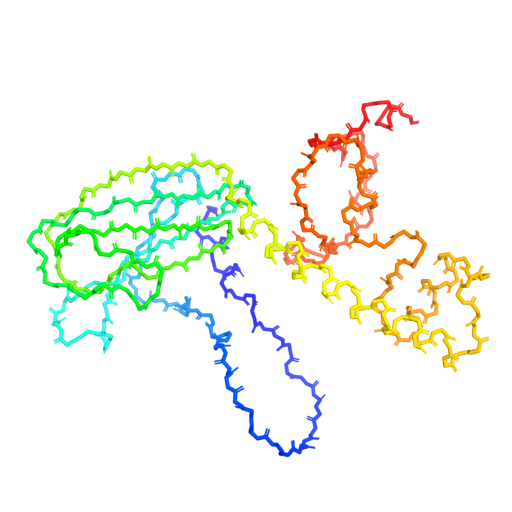G A 1 181 ? 18.352 -6.105 -20.857 1.00 97.06 181 ARG A CA 1
ATOM 1368 C C . ARG A 1 181 ? 19.639 -5.986 -20.037 1.00 97.06 181 ARG A C 1
ATOM 1370 O O . ARG A 1 181 ? 20.102 -6.989 -19.492 1.00 97.06 181 ARG A O 1
ATOM 1377 N N . VAL A 1 182 ? 20.209 -4.787 -19.919 1.00 97.38 182 VAL A N 1
ATOM 1378 C CA . VAL A 1 182 ? 21.426 -4.544 -19.120 1.00 97.38 182 VAL A CA 1
ATOM 1379 C C . VAL A 1 182 ? 21.178 -4.798 -17.631 1.00 97.38 182 VAL A C 1
ATOM 1381 O O . VAL A 1 182 ? 22.004 -5.434 -16.967 1.00 97.38 182 VAL A O 1
ATOM 1384 N N . CYS A 1 183 ? 20.040 -4.342 -17.105 1.00 97.44 183 CYS A N 1
ATOM 1385 C CA . CYS A 1 183 ? 19.635 -4.602 -15.724 1.00 97.44 183 CYS A CA 1
ATOM 1386 C C . CYS A 1 183 ? 19.432 -6.100 -15.469 1.00 97.44 183 CYS A C 1
ATOM 1388 O O . CYS A 1 183 ? 20.016 -6.634 -14.523 1.00 97.44 183 CYS A O 1
ATOM 1390 N N . PHE A 1 184 ? 18.716 -6.795 -16.359 1.00 96.88 184 PHE A N 1
ATOM 1391 C CA . PHE A 1 184 ? 18.492 -8.240 -16.269 1.00 96.88 184 PHE A CA 1
ATOM 1392 C C . PHE A 1 184 ? 19.805 -9.034 -16.230 1.00 96.88 184 PHE A C 1
ATOM 1394 O O . PHE A 1 184 ? 20.021 -9.837 -15.324 1.00 96.88 184 PHE A O 1
ATOM 1401 N N . GLN A 1 185 ? 20.728 -8.753 -17.156 1.00 97.31 185 GLN A N 1
ATOM 1402 C CA . GLN A 1 185 ? 22.049 -9.400 -17.203 1.00 97.31 185 GLN A CA 1
ATOM 1403 C C . GLN A 1 185 ? 22.899 -9.134 -15.954 1.00 97.31 185 GLN A C 1
ATOM 1405 O O . GLN A 1 185 ? 23.822 -9.892 -15.661 1.00 97.31 185 GLN A O 1
ATOM 1410 N N . SER A 1 186 ? 22.598 -8.059 -15.228 1.00 96.50 186 SER A N 1
ATOM 1411 C CA . SER A 1 186 ? 23.308 -7.659 -14.012 1.00 96.50 186 SER A CA 1
ATOM 1412 C C . SER A 1 186 ? 22.568 -8.072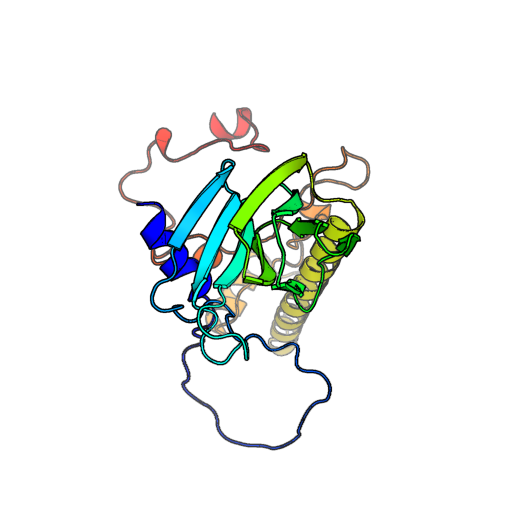 -12.732 1.00 96.50 186 SER A C 1
ATOM 1414 O O . SER A 1 186 ? 22.982 -7.676 -11.644 1.00 96.50 186 SER A O 1
ATOM 1416 N N . GLY A 1 187 ? 21.473 -8.837 -12.844 1.00 96.19 187 GLY A N 1
ATOM 1417 C CA . GLY A 1 187 ? 20.647 -9.262 -11.709 1.00 96.19 187 GLY A CA 1
ATOM 1418 C C . GLY A 1 187 ? 19.941 -8.115 -10.977 1.00 96.19 187 GLY A C 1
ATOM 1419 O O . GLY A 1 187 ? 19.586 -8.257 -9.809 1.00 96.19 187 GLY A O 1
ATOM 1420 N N . MET A 1 188 ? 19.759 -6.968 -11.637 1.00 95.75 188 MET A N 1
ATOM 1421 C CA . MET A 1 188 ? 19.122 -5.779 -11.076 1.00 95.75 188 MET A CA 1
ATOM 1422 C C . MET A 1 188 ? 17.719 -5.606 -11.656 1.00 95.75 188 MET A C 1
ATOM 1424 O O . MET A 1 188 ? 17.487 -5.846 -12.840 1.00 95.75 188 MET A O 1
ATOM 1428 N N . GLN A 1 189 ? 16.778 -5.148 -10.833 1.00 95.06 189 GLN A N 1
ATOM 1429 C CA . GLN A 1 189 ? 15.459 -4.758 -11.318 1.00 95.06 189 GLN A CA 1
ATOM 1430 C C . GLN A 1 189 ? 15.559 -3.454 -12.112 1.00 95.06 189 GLN A C 1
ATOM 1432 O O . GLN A 1 189 ? 16.153 -2.482 -11.652 1.00 95.06 189 GLN A O 1
ATOM 1437 N N . TYR A 1 190 ? 14.971 -3.439 -13.305 1.00 96.88 190 TYR A N 1
ATOM 1438 C CA . TYR A 1 190 ? 14.933 -2.244 -14.139 1.00 96.88 190 TYR A CA 1
ATOM 1439 C C . TYR A 1 190 ? 13.941 -1.211 -13.582 1.00 96.88 190 TYR A C 1
ATOM 1441 O O . TYR A 1 190 ? 12.876 -1.565 -13.053 1.00 96.88 190 TYR A O 1
ATOM 1449 N N . VAL A 1 191 ? 14.314 0.061 -13.714 1.00 96.50 191 VAL A N 1
ATOM 1450 C CA . VAL A 1 191 ? 13.465 1.237 -13.509 1.00 96.50 191 VAL A CA 1
ATOM 1451 C C . VAL A 1 191 ? 13.629 2.106 -14.742 1.00 96.50 191 VAL A C 1
ATOM 1453 O O . VAL A 1 191 ? 14.753 2.473 -15.089 1.00 96.50 191 VAL A O 1
ATOM 1456 N N . ASP A 1 192 ? 12.513 2.399 -15.402 1.00 95.31 192 ASP A N 1
ATOM 1457 C CA . ASP A 1 192 ? 12.506 3.271 -16.566 1.00 95.31 192 ASP A CA 1
ATOM 1458 C C . ASP A 1 192 ? 12.816 4.709 -16.128 1.00 95.31 192 ASP A C 1
ATOM 1460 O O . ASP A 1 192 ? 12.234 5.229 -15.177 1.00 95.31 192 ASP A O 1
ATOM 1464 N N . HIS A 1 193 ? 13.798 5.319 -16.782 1.00 92.56 193 HIS A N 1
ATOM 1465 C CA . HIS A 1 193 ? 14.260 6.667 -16.472 1.00 92.56 193 HIS A CA 1
ATOM 1466 C C . HIS A 1 193 ? 13.544 7.736 -17.309 1.00 92.56 193 HIS A C 1
ATOM 1468 O O . HIS A 1 193 ? 13.539 8.900 -16.909 1.00 92.56 193 HIS A O 1
ATOM 1474 N N . GLU A 1 194 ? 12.934 7.350 -18.434 1.00 92.00 194 GLU A N 1
ATOM 1475 C CA . GLU A 1 194 ? 12.084 8.210 -19.263 1.00 92.00 194 GLU A CA 1
ATOM 1476 C C . GLU A 1 194 ? 10.643 8.224 -18.739 1.00 92.00 194 GLU A C 1
ATOM 1478 O O . GLU A 1 194 ? 9.969 9.253 -18.799 1.00 92.00 194 GLU A O 1
ATOM 1483 N N . PHE A 1 195 ? 10.192 7.101 -18.168 1.00 93.38 195 PHE A N 1
ATOM 1484 C CA . PHE A 1 195 ? 8.865 6.957 -17.568 1.00 93.38 195 PHE A CA 1
ATOM 1485 C C . PHE A 1 195 ? 8.944 6.392 -16.137 1.00 93.38 195 PHE A C 1
ATOM 1487 O O . PHE A 1 195 ? 8.565 5.243 -15.883 1.00 93.38 195 PHE A O 1
ATOM 1494 N N . PRO A 1 196 ? 9.469 7.174 -15.173 1.00 92.31 196 PRO A N 1
ATOM 1495 C CA . PRO A 1 196 ? 9.708 6.681 -13.826 1.00 92.31 196 PRO A CA 1
ATOM 1496 C C . PRO A 1 196 ? 8.393 6.386 -13.093 1.00 92.31 196 PRO A C 1
ATOM 1498 O O . PRO A 1 196 ? 7.373 7.013 -13.374 1.00 92.31 196 PRO A O 1
ATOM 1501 N N . PRO A 1 197 ? 8.392 5.470 -12.112 1.00 93.50 197 PRO A N 1
ATOM 1502 C CA . PRO A 1 197 ? 7.205 5.138 -11.331 1.00 93.50 197 PRO A CA 1
ATOM 1503 C C . PRO A 1 197 ? 6.865 6.246 -10.313 1.00 93.50 197 PRO A C 1
ATOM 1505 O O . PRO A 1 197 ? 6.991 6.077 -9.102 1.00 93.50 197 PRO A O 1
ATOM 1508 N N . THR A 1 198 ? 6.454 7.414 -10.804 1.00 89.50 198 THR A N 1
ATOM 1509 C CA . THR A 1 198 ? 6.078 8.602 -10.023 1.00 89.50 198 THR A CA 1
ATOM 1510 C C . THR A 1 198 ? 4.655 9.041 -10.356 1.00 89.50 198 THR A C 1
ATOM 1512 O O . THR A 1 198 ? 4.077 8.631 -11.358 1.00 89.50 198 THR A O 1
ATOM 1515 N N . GLN A 1 199 ? 4.050 9.885 -9.515 1.00 86.25 199 GLN A N 1
ATOM 1516 C CA . GLN A 1 199 ? 2.685 10.363 -9.767 1.00 86.25 199 GLN A CA 1
ATOM 1517 C C . GLN 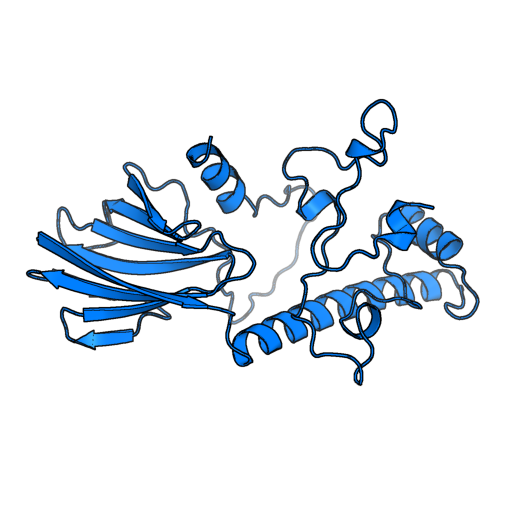A 1 199 ? 2.569 11.139 -11.091 1.00 86.25 199 GLN A C 1
ATOM 1519 O O . GLN A 1 199 ? 1.538 11.046 -11.755 1.00 86.25 199 GLN A O 1
ATOM 1524 N N . ASP A 1 200 ? 3.637 11.829 -11.498 1.00 88.00 200 ASP A N 1
ATOM 1525 C CA . ASP A 1 200 ? 3.701 12.592 -12.749 1.00 88.00 200 ASP A CA 1
ATOM 1526 C C . ASP A 1 200 ? 3.564 11.706 -13.998 1.00 88.00 200 ASP A C 1
ATOM 1528 O O . ASP A 1 200 ? 3.064 12.162 -15.026 1.00 88.00 200 ASP A O 1
ATOM 1532 N N . SER A 1 201 ? 3.946 10.428 -13.898 1.00 90.81 201 SER A N 1
ATOM 1533 C CA . SER A 1 201 ? 3.751 9.435 -14.960 1.00 90.81 201 SER A CA 1
ATOM 1534 C C . SER A 1 201 ? 2.299 8.955 -15.065 1.00 90.81 201 SER A C 1
ATOM 1536 O O . SER A 1 201 ? 1.899 8.435 -16.102 1.00 90.81 201 SER A O 1
ATOM 1538 N N . ILE A 1 202 ? 1.485 9.137 -14.018 1.00 88.44 202 ILE A N 1
ATOM 1539 C CA . ILE A 1 202 ? 0.052 8.790 -14.031 1.00 88.44 202 ILE A CA 1
ATOM 1540 C C . ILE A 1 202 ? -0.787 9.984 -14.487 1.00 88.44 202 ILE A C 1
ATOM 1542 O O . ILE A 1 202 ? -1.685 9.836 -15.312 1.00 88.44 202 ILE A O 1
ATOM 1546 N N . CYS A 1 203 ? -0.533 11.165 -13.925 1.00 86.88 203 CYS A N 1
ATOM 1547 C CA . CYS A 1 203 ? -1.276 12.379 -14.244 1.00 86.88 203 CYS A CA 1
ATOM 1548 C C . CYS A 1 203 ? -0.359 13.594 -14.267 1.00 86.88 203 CYS A C 1
ATOM 1550 O O . CYS A 1 203 ? 0.491 13.766 -13.393 1.00 86.88 203 CYS A O 1
ATOM 1552 N N . LYS A 1 204 ? -0.596 14.496 -15.221 1.00 83.00 204 LYS A N 1
ATOM 1553 C CA . LYS A 1 204 ? 0.117 15.771 -15.259 1.00 83.00 204 LYS A CA 1
ATOM 1554 C C . LYS A 1 204 ? -0.344 16.670 -14.103 1.00 83.00 204 LYS A C 1
ATOM 1556 O O . LYS A 1 204 ? -1.528 16.657 -13.776 1.00 83.00 204 LYS A O 1
ATOM 1561 N N . PRO A 1 205 ? 0.519 17.551 -13.561 1.00 69.56 205 PRO A N 1
ATOM 1562 C CA . PRO A 1 205 ? 0.193 18.390 -12.397 1.00 69.56 205 PRO A CA 1
ATOM 1563 C C . PRO A 1 205 ? -1.057 19.283 -12.523 1.00 69.56 205 PRO A C 1
ATOM 1565 O O . PRO A 1 205 ? -1.575 19.767 -11.521 1.00 69.56 205 PRO A O 1
ATOM 1568 N N . HIS A 1 206 ? -1.519 19.552 -13.747 1.00 69.94 206 HIS A N 1
ATOM 1569 C CA . HIS A 1 206 ? -2.664 20.419 -14.050 1.00 69.94 206 HIS A CA 1
ATOM 1570 C C . HIS A 1 206 ? -3.960 19.652 -14.349 1.00 69.94 206 HIS A C 1
ATOM 1572 O O . HIS A 1 206 ? -5.017 20.270 -14.477 1.00 69.94 206 HIS A O 1
ATOM 1578 N N . GLU A 1 207 ? -3.896 18.328 -14.453 1.00 66.38 207 GLU A N 1
ATOM 1579 C CA . GLU A 1 207 ? -5.055 17.465 -14.650 1.00 66.38 207 GLU A CA 1
ATOM 1580 C C . GLU A 1 207 ? -5.419 16.850 -13.296 1.00 66.38 207 GLU A C 1
ATOM 1582 O O . GLU A 1 207 ? -4.531 16.462 -12.550 1.00 66.38 207 GLU A O 1
ATOM 1587 N N . PHE A 1 208 ? -6.716 16.861 -12.960 1.00 65.19 208 PHE A N 1
ATOM 1588 C CA . PHE A 1 208 ? -7.377 16.257 -11.789 1.00 65.19 208 PHE A CA 1
ATOM 1589 C C . PHE A 1 208 ? -6.465 15.654 -10.706 1.00 65.19 208 PHE A C 1
ATOM 1591 O O . PHE A 1 208 ? -5.745 14.697 -10.958 1.00 65.19 208 PHE A O 1
ATOM 1598 N N . GLN A 1 209 ? -6.603 16.110 -9.454 1.00 69.75 209 GLN A N 1
ATOM 1599 C CA . GLN A 1 209 ? -5.912 15.502 -8.309 1.00 69.75 209 GLN A CA 1
ATOM 1600 C C . GLN A 1 209 ? -6.331 14.032 -8.127 1.00 69.75 209 GLN A C 1
ATOM 1602 O O . GLN A 1 209 ? -7.298 13.717 -7.423 1.00 69.75 209 GLN A O 1
ATOM 1607 N N . LEU A 1 210 ? -5.606 13.125 -8.783 1.00 76.81 210 LEU A N 1
ATOM 1608 C CA . LEU A 1 210 ? -5.728 11.693 -8.578 1.00 76.81 210 LEU A CA 1
ATOM 1609 C C . LEU A 1 210 ? -5.187 11.345 -7.193 1.00 76.81 210 LEU A C 1
ATOM 1611 O O . LEU A 1 210 ? -4.281 11.991 -6.664 1.00 76.81 210 LEU A O 1
ATOM 1615 N N . ARG A 1 211 ? -5.753 10.293 -6.597 1.00 75.75 211 ARG A N 1
ATOM 1616 C CA . ARG A 1 211 ? -5.165 9.717 -5.386 1.00 75.75 211 ARG A CA 1
ATOM 1617 C C . ARG A 1 211 ? -3.757 9.214 -5.704 1.00 75.75 211 ARG A C 1
ATOM 1619 O O . ARG A 1 211 ? -3.512 8.733 -6.808 1.00 75.75 211 ARG A O 1
ATOM 1626 N N . VAL A 1 212 ? -2.874 9.282 -4.716 1.00 76.88 212 VAL A N 1
ATOM 1627 C CA . VAL A 1 212 ? -1.541 8.686 -4.815 1.00 76.88 212 VAL A CA 1
ATOM 1628 C C . VAL A 1 212 ? -1.690 7.169 -4.840 1.00 76.88 212 VAL A C 1
ATOM 1630 O O . VAL A 1 212 ? -2.338 6.595 -3.960 1.00 76.88 212 VAL A O 1
ATOM 1633 N N . TYR A 1 213 ? -1.098 6.530 -5.844 1.00 79.31 213 TYR A N 1
ATOM 1634 C CA . TYR A 1 213 ? -1.074 5.076 -5.966 1.00 79.31 213 TYR A CA 1
ATOM 1635 C C . TYR A 1 213 ? 0.302 4.528 -5.586 1.00 79.31 213 TYR A C 1
ATOM 1637 O O . TYR A 1 213 ? 1.316 5.098 -5.994 1.00 79.31 213 TYR A O 1
ATOM 1645 N N . PRO A 1 214 ? 0.370 3.421 -4.825 1.00 80.69 214 PRO A N 1
ATOM 1646 C CA . PRO A 1 214 ? 1.630 2.727 -4.635 1.00 80.69 214 PRO A CA 1
ATOM 1647 C C . PRO A 1 214 ? 2.055 2.083 -5.956 1.00 80.69 214 PRO A C 1
ATOM 1649 O O . PRO A 1 214 ? 1.289 1.347 -6.579 1.00 80.69 214 PRO A O 1
ATOM 1652 N N . TRP A 1 215 ? 3.296 2.329 -6.360 1.00 87.38 215 TRP A N 1
ATOM 1653 C CA . TRP A 1 215 ? 3.915 1.618 -7.470 1.00 87.38 215 TRP A CA 1
ATOM 1654 C C . TRP A 1 215 ? 4.398 0.258 -6.979 1.00 87.38 215 TRP A C 1
ATOM 1656 O O . TRP A 1 215 ? 5.194 0.172 -6.044 1.00 87.38 215 TRP A O 1
ATOM 1666 N N . MET A 1 216 ? 3.886 -0.813 -7.580 1.00 88.75 216 MET A N 1
ATOM 1667 C CA . MET A 1 216 ? 4.181 -2.182 -7.165 1.00 88.75 216 MET A CA 1
ATOM 1668 C C . MET A 1 216 ? 4.573 -3.031 -8.368 1.00 88.75 216 MET A C 1
ATOM 1670 O O . MET A 1 216 ? 3.959 -2.951 -9.430 1.00 88.75 216 MET A O 1
ATOM 1674 N N . ARG A 1 217 ? 5.583 -3.884 -8.185 1.00 91.56 217 ARG A N 1
ATOM 1675 C CA . ARG A 1 217 ? 5.938 -4.924 -9.160 1.00 91.56 217 ARG A CA 1
ATOM 1676 C C . ARG A 1 217 ? 4.968 -6.108 -9.018 1.00 91.56 217 ARG A C 1
ATOM 1678 O O . ARG A 1 217 ? 4.518 -6.349 -7.899 1.00 91.56 217 ARG A O 1
ATOM 1685 N N . PRO A 1 218 ? 4.701 -6.891 -10.080 1.00 93.69 218 PRO A N 1
ATOM 1686 C CA . PRO A 1 218 ? 3.817 -8.061 -10.013 1.00 93.69 218 PRO A CA 1
ATOM 1687 C C . PRO A 1 218 ? 4.099 -9.012 -8.845 1.00 93.69 218 PRO A C 1
ATOM 1689 O O . PRO A 1 218 ? 3.197 -9.366 -8.091 1.00 93.69 218 PRO A O 1
ATOM 1692 N N . ALA A 1 219 ? 5.375 -9.314 -8.595 1.00 91.06 219 ALA A N 1
ATOM 1693 C CA . ALA A 1 219 ? 5.794 -10.164 -7.480 1.00 91.06 219 ALA A CA 1
ATOM 1694 C C . ALA A 1 219 ? 5.364 -9.650 -6.088 1.00 91.06 219 ALA A C 1
ATOM 1696 O O . ALA A 1 219 ? 5.285 -10.433 -5.150 1.00 91.06 219 ALA A O 1
ATOM 1697 N N . ALA A 1 220 ? 5.085 -8.350 -5.933 1.00 86.94 220 ALA A N 1
ATOM 1698 C CA . ALA A 1 220 ? 4.650 -7.778 -4.660 1.00 86.94 220 ALA A CA 1
ATOM 1699 C C . ALA A 1 220 ? 3.154 -7.998 -4.374 1.00 86.94 220 ALA A C 1
ATOM 1701 O O . ALA A 1 220 ? 2.758 -7.945 -3.212 1.00 86.94 220 ALA A O 1
ATOM 1702 N N . TYR A 1 221 ? 2.324 -8.232 -5.398 1.00 84.69 221 TYR A N 1
ATOM 1703 C CA . TYR A 1 221 ? 0.871 -8.384 -5.233 1.00 84.69 221 TYR A CA 1
ATOM 1704 C C . TYR A 1 221 ? 0.310 -9.736 -5.699 1.00 84.69 221 TYR A C 1
ATOM 1706 O O . TYR A 1 221 ? -0.837 -10.041 -5.383 1.00 84.69 221 TYR A O 1
ATOM 1714 N N . CYS A 1 222 ? 1.096 -10.578 -6.379 1.00 85.81 222 CYS A N 1
ATOM 1715 C CA . CYS A 1 222 ? 0.698 -11.951 -6.724 1.00 85.81 222 CYS A CA 1
ATOM 1716 C C . CYS A 1 222 ? 0.774 -12.944 -5.541 1.00 85.81 222 CYS A C 1
ATOM 1718 O O . CYS A 1 222 ? 0.316 -14.079 -5.663 1.00 85.81 222 CYS A O 1
ATOM 1720 N N . GLY A 1 223 ? 1.293 -12.533 -4.376 1.00 85.06 223 GLY A N 1
ATOM 1721 C CA . GLY A 1 223 ? 1.414 -13.400 -3.200 1.00 85.06 223 GLY A CA 1
ATOM 1722 C C . GLY A 1 223 ? 2.343 -14.587 -3.466 1.00 85.06 223 GLY A C 1
ATOM 1723 O O . GLY A 1 223 ? 3.467 -14.392 -3.917 1.00 85.06 223 GLY A O 1
ATOM 1724 N N . ASP A 1 224 ? 1.863 -15.805 -3.202 1.00 87.75 224 ASP A N 1
ATOM 1725 C CA . ASP A 1 224 ? 2.614 -17.044 -3.464 1.00 87.75 224 ASP A CA 1
ATOM 1726 C C . ASP A 1 224 ? 2.558 -17.482 -4.941 1.00 87.75 224 ASP A C 1
ATOM 1728 O O . ASP A 1 224 ? 3.252 -18.420 -5.336 1.00 87.75 224 ASP A O 1
ATOM 1732 N N . ALA A 1 225 ? 1.719 -16.840 -5.762 1.00 89.31 225 ALA A N 1
ATOM 1733 C CA . ALA A 1 225 ? 1.649 -17.135 -7.186 1.00 89.31 225 ALA A CA 1
ATOM 1734 C C . ALA A 1 225 ? 2.809 -16.462 -7.931 1.00 89.31 225 ALA A C 1
ATOM 1736 O O . ALA A 1 225 ? 3.097 -15.280 -7.736 1.00 89.31 225 ALA A O 1
ATOM 1737 N N . GLU A 1 226 ? 3.450 -17.208 -8.828 1.00 91.88 226 GLU A N 1
ATOM 1738 C CA . GLU A 1 226 ? 4.472 -16.652 -9.708 1.00 91.88 226 GLU A CA 1
ATOM 1739 C C . GLU A 1 226 ? 3.816 -15.720 -10.743 1.00 91.88 226 GLU A C 1
ATOM 1741 O O . GLU A 1 226 ? 2.860 -16.128 -11.413 1.00 91.88 226 GLU A O 1
ATOM 1746 N N . PRO A 1 227 ? 4.285 -14.466 -10.890 1.00 94.06 227 PRO A N 1
ATOM 1747 C CA . PRO A 1 227 ? 3.729 -13.556 -11.879 1.00 94.06 227 PRO A CA 1
ATOM 1748 C C . PRO A 1 227 ? 3.978 -14.101 -13.289 1.00 94.06 227 PRO A C 1
ATOM 1750 O O . PRO A 1 227 ? 5.119 -14.278 -13.710 1.00 94.06 227 PRO A O 1
ATOM 1753 N N . CYS A 1 228 ? 2.896 -14.336 -14.026 1.00 93.19 228 CYS A N 1
ATOM 1754 C CA . CYS A 1 228 ? 2.928 -14.838 -15.395 1.00 93.19 228 CYS A CA 1
ATOM 1755 C C . CYS A 1 228 ? 2.468 -13.746 -16.363 1.00 93.19 228 CYS A C 1
ATOM 1757 O O . CYS A 1 228 ? 1.589 -12.954 -16.031 1.00 93.19 228 CYS A O 1
ATOM 1759 N N . LEU A 1 229 ? 3.031 -13.728 -17.575 1.00 93.19 229 LEU A N 1
ATOM 1760 C CA . LEU A 1 229 ? 2.560 -12.827 -18.632 1.00 93.19 229 LEU A CA 1
ATOM 1761 C C . LEU A 1 229 ? 1.183 -13.259 -19.166 1.00 93.19 229 LEU A C 1
ATOM 1763 O O . LEU A 1 229 ? 0.338 -12.414 -19.430 1.00 93.19 229 LEU A O 1
ATOM 1767 N N . TYR A 1 230 ? 0.962 -14.572 -19.277 1.00 93.38 230 TYR A N 1
ATOM 1768 C CA . TYR A 1 230 ? -0.305 -15.185 -19.678 1.00 93.38 230 TYR A CA 1
ATOM 1769 C C . TYR A 1 230 ? -0.556 -16.440 -18.839 1.00 93.38 230 TYR A C 1
ATOM 1771 O O . TYR A 1 230 ? 0.389 -17.166 -18.517 1.00 93.38 230 TYR A O 1
ATOM 1779 N N . VAL A 1 231 ? -1.820 -16.717 -18.513 1.00 91.00 231 VAL A N 1
ATOM 1780 C CA . VAL A 1 231 ? -2.239 -17.932 -17.801 1.00 91.00 231 VAL A CA 1
ATOM 1781 C C . VAL A 1 231 ? -3.216 -18.697 -18.691 1.00 91.00 231 VAL A C 1
ATOM 1783 O O . VAL A 1 231 ? -4.394 -18.377 -18.747 1.00 91.00 231 VAL A O 1
ATOM 1786 N N . GLY A 1 232 ? -2.728 -19.717 -19.401 1.00 93.81 232 GLY A N 1
ATOM 1787 C CA . GLY A 1 232 ? -3.544 -20.471 -20.359 1.00 93.81 232 GLY A CA 1
ATOM 1788 C C . GLY A 1 232 ? -3.684 -19.762 -21.711 1.00 93.81 232 GLY A C 1
ATOM 1789 O O . GLY A 1 232 ? -2.695 -19.279 -22.263 1.00 93.81 232 GLY A O 1
ATOM 1790 N N . THR A 1 233 ? -4.893 -19.769 -22.275 1.00 95.44 233 THR A N 1
ATOM 1791 C CA . THR A 1 233 ? -5.240 -19.044 -23.510 1.00 95.44 233 THR A CA 1
ATOM 1792 C C . THR A 1 233 ? -5.616 -17.604 -23.187 1.00 95.44 233 THR A C 1
ATOM 1794 O O . THR A 1 233 ? -6.227 -17.367 -22.158 1.00 95.44 233 THR A O 1
ATOM 1797 N N . ILE A 1 234 ? -5.289 -16.666 -24.079 1.00 95.56 234 ILE A N 1
ATOM 1798 C CA . ILE A 1 234 ? -5.671 -15.257 -23.925 1.00 95.56 234 ILE A CA 1
ATOM 1799 C C . ILE A 1 234 ? -7.155 -15.109 -24.270 1.00 95.56 234 ILE A C 1
ATOM 1801 O O . ILE A 1 234 ? -7.550 -15.363 -25.414 1.00 95.56 234 ILE A O 1
ATOM 1805 N N . GLU A 1 235 ? -7.960 -14.681 -23.305 1.00 95.12 235 GLU A N 1
ATOM 1806 C CA . GLU A 1 235 ? -9.397 -14.462 -23.447 1.00 95.12 235 GLU A CA 1
ATOM 1807 C C . GLU A 1 235 ? -9.767 -13.006 -23.115 1.00 95.12 235 GLU A C 1
ATOM 1809 O O . GLU A 1 235 ? -9.149 -12.388 -22.250 1.00 95.12 235 GLU A O 1
ATOM 1814 N N . PRO A 1 236 ? -10.818 -12.426 -23.732 1.00 91.94 236 PRO A N 1
ATOM 1815 C CA . PRO A 1 236 ? -11.260 -11.067 -23.397 1.00 91.94 236 PRO A CA 1
ATOM 1816 C C . PRO A 1 236 ? -11.596 -10.861 -21.911 1.00 91.94 236 PRO A C 1
ATOM 1818 O O . PRO A 1 236 ? -11.515 -9.745 -21.411 1.00 91.94 236 PRO A O 1
ATOM 1821 N N . ASN A 1 237 ? -11.962 -11.935 -21.203 1.00 91.56 237 ASN A N 1
ATOM 1822 C CA . ASN A 1 237 ? -12.287 -11.902 -19.777 1.00 91.56 237 ASN A CA 1
ATOM 1823 C C . ASN A 1 237 ? -11.052 -11.797 -18.863 1.00 91.56 237 ASN A C 1
ATOM 1825 O O . ASN A 1 237 ? -11.225 -11.599 -17.661 1.00 91.56 237 ASN A O 1
ATOM 1829 N N . ASP A 1 238 ? -9.832 -11.912 -19.400 1.00 92.19 238 ASP A N 1
ATOM 1830 C CA . ASP A 1 238 ? -8.590 -11.774 -18.627 1.00 92.19 238 ASP A CA 1
ATOM 1831 C C . ASP A 1 238 ? -8.280 -10.311 -18.258 1.00 92.19 238 ASP A C 1
ATOM 1833 O O . ASP A 1 238 ? -7.406 -10.046 -17.430 1.00 92.19 238 ASP A O 1
ATOM 1837 N N . ILE A 1 239 ? -8.977 -9.349 -18.875 1.00 91.94 239 ILE A N 1
ATOM 1838 C CA . ILE A 1 239 ? -8.720 -7.914 -18.733 1.00 91.94 239 ILE A CA 1
ATOM 1839 C C . ILE A 1 239 ? -9.911 -7.244 -18.039 1.00 91.94 239 ILE A C 1
ATOM 1841 O O . ILE A 1 239 ? -11.026 -7.229 -18.556 1.00 91.94 239 ILE A O 1
ATOM 1845 N N . ASP A 1 240 ? -9.654 -6.621 -16.889 1.00 92.25 240 ASP A N 1
ATOM 1846 C CA . ASP A 1 240 ? -10.591 -5.727 -16.201 1.00 92.25 240 ASP A CA 1
ATOM 1847 C C . ASP A 1 240 ? -10.101 -4.273 -16.330 1.00 92.25 240 ASP A C 1
ATOM 1849 O O . ASP A 1 240 ? -8.912 -3.992 -16.165 1.00 92.25 240 ASP A O 1
ATOM 1853 N N . GLN A 1 241 ? -11.014 -3.336 -16.613 1.00 91.62 241 GLN A N 1
ATOM 1854 C CA . GLN A 1 241 ? -10.713 -1.909 -16.794 1.00 91.62 241 GLN A CA 1
ATOM 1855 C C . GLN A 1 241 ? -10.113 -1.284 -15.530 1.00 91.62 241 GLN A C 1
ATOM 1857 O O . GLN A 1 241 ? -9.323 -0.334 -15.584 1.00 91.62 241 GLN A O 1
ATOM 1862 N N . GLY A 1 242 ? -10.539 -1.776 -14.367 1.00 90.50 242 GLY A N 1
ATOM 1863 C CA . GLY A 1 242 ? -10.253 -1.129 -13.098 1.00 90.50 242 GLY A CA 1
ATOM 1864 C C . GLY A 1 242 ? -10.808 0.302 -13.025 1.00 90.50 242 GLY A C 1
ATOM 1865 O O . GLY A 1 242 ? -11.731 0.693 -13.734 1.00 90.50 242 GLY A O 1
ATOM 1866 N N . MET A 1 243 ? -10.257 1.108 -12.112 1.00 85.62 243 MET A N 1
ATOM 1867 C CA . MET A 1 243 ? -10.797 2.444 -11.804 1.00 85.62 243 MET A CA 1
ATOM 1868 C C . MET A 1 243 ? -10.305 3.568 -12.724 1.00 85.62 243 MET A C 1
ATOM 1870 O O . MET A 1 243 ? -10.913 4.635 -12.735 1.00 85.62 243 MET A O 1
ATOM 1874 N N . LEU A 1 244 ? -9.177 3.368 -13.410 1.00 86.62 244 LEU A N 1
ATOM 1875 C CA . LEU A 1 244 ? -8.519 4.383 -14.245 1.00 86.62 244 LEU A CA 1
ATOM 1876 C C . LEU A 1 244 ? -8.377 3.954 -15.711 1.00 86.62 244 LEU A C 1
ATOM 1878 O O . LEU A 1 244 ? -7.809 4.707 -16.495 1.00 86.62 244 LEU A O 1
ATOM 1882 N N . GLY A 1 245 ? -8.832 2.753 -16.077 1.00 87.56 245 GLY A N 1
ATOM 1883 C CA . GLY A 1 245 ? -8.672 2.250 -17.436 1.00 87.56 245 GLY A CA 1
ATOM 1884 C C . GLY A 1 245 ? -9.499 3.035 -18.451 1.00 87.56 245 GLY A C 1
ATOM 1885 O O . GLY A 1 245 ? -10.544 3.602 -18.127 1.00 87.56 245 GLY A O 1
ATOM 1886 N N . ASP A 1 246 ? -9.044 3.023 -19.698 1.00 90.00 246 ASP A N 1
ATOM 1887 C CA . ASP A 1 246 ? -9.748 3.586 -20.847 1.00 90.00 246 ASP A CA 1
ATOM 1888 C C . ASP A 1 246 ? -10.486 2.461 -21.587 1.00 90.00 246 ASP A C 1
ATOM 1890 O O . ASP A 1 246 ? -9.874 1.480 -22.015 1.00 90.00 246 ASP A O 1
ATOM 1894 N N . CYS A 1 247 ? -11.807 2.585 -21.744 1.00 91.62 247 CYS A N 1
ATOM 1895 C CA . CYS A 1 247 ? -12.598 1.570 -22.435 1.00 91.62 247 CYS A CA 1
ATOM 1896 C C . CYS A 1 247 ? -12.234 1.459 -23.922 1.00 91.62 247 CYS A C 1
ATOM 1898 O O . CYS A 1 247 ? -12.357 0.371 -24.484 1.00 91.62 247 CYS A O 1
ATOM 1900 N N . TYR A 1 248 ? -11.739 2.532 -24.553 1.00 93.12 248 TYR A N 1
ATOM 1901 C CA . TYR A 1 248 ? -11.247 2.468 -25.930 1.00 93.12 248 TYR A CA 1
ATOM 1902 C C . TYR A 1 248 ? -10.003 1.590 -26.038 1.00 93.12 248 TYR A C 1
ATOM 1904 O O . TYR A 1 248 ? -9.886 0.836 -26.999 1.00 93.12 248 TYR A O 1
ATOM 1912 N N . PHE A 1 249 ? -9.116 1.637 -25.040 1.00 91.25 249 PHE A N 1
ATOM 1913 C CA . PHE A 1 249 ? -7.926 0.787 -25.002 1.00 91.25 249 PHE A CA 1
ATOM 1914 C C . PHE A 1 249 ? -8.287 -0.694 -24.838 1.00 91.25 249 PHE A C 1
ATOM 1916 O O . PHE A 1 249 ? -7.660 -1.542 -25.456 1.00 91.25 249 PHE A O 1
ATOM 1923 N N . MET A 1 250 ? -9.332 -1.012 -24.069 1.00 88.06 250 MET A N 1
ATOM 1924 C CA . MET A 1 250 ? -9.808 -2.396 -23.925 1.00 88.06 250 MET A CA 1
ATOM 1925 C C . MET A 1 250 ? -10.487 -2.962 -25.177 1.00 88.06 250 MET A C 1
ATOM 1927 O O . MET A 1 250 ? -10.601 -4.177 -25.306 1.00 88.06 250 MET A O 1
ATOM 1931 N N . CYS A 1 251 ? -1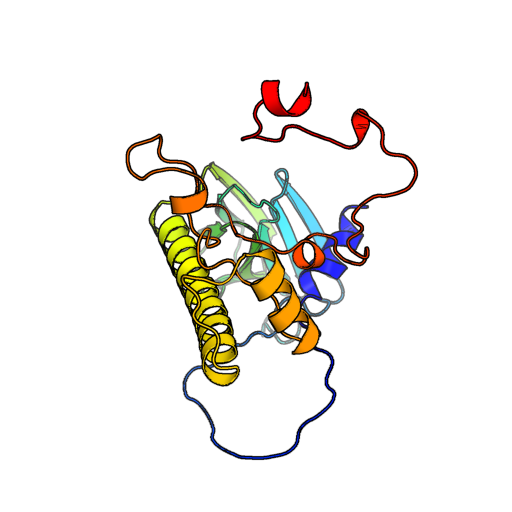0.996 -2.098 -26.059 1.00 89.50 251 CYS A N 1
ATOM 1932 C CA . CYS A 1 251 ? -11.683 -2.518 -27.282 1.00 89.50 251 CYS A CA 1
ATOM 1933 C C . CYS A 1 251 ? -10.746 -2.672 -28.493 1.00 89.50 251 CYS A C 1
ATOM 1935 O O . CYS A 1 251 ? -11.215 -3.130 -29.537 1.00 89.50 251 CYS A O 1
ATOM 1937 N N . ALA A 1 252 ? -9.490 -2.224 -28.386 1.00 88.12 252 ALA A N 1
ATOM 1938 C CA . ALA A 1 252 ? -8.490 -2.247 -29.455 1.00 88.12 252 ALA A CA 1
ATOM 1939 C C . ALA A 1 252 ? -7.796 -3.612 -29.560 1.00 88.12 252 ALA A C 1
ATOM 1941 O O . ALA A 1 252 ? -7.529 -4.026 -30.712 1.00 88.12 252 ALA A O 1
#

Foldseek 3Di:
DVVVVVVQLLVPPDPPDDDDDDDDDDDPDDPDPNSPCPPQPPWDWDAPDVQKIKIKHQCPPVDPDVRKIWIKIFRQDQFKKKKKKKFFAPWPKDAFDDQWDPPDPRIIIHIHDHGDMTTGIIGDTDDMDMDMDMDGDDPVVLVVVQVVQVVVQVVLVVVLVVLCVVVVHDLVPADQVNSCVSCVVVVHHDARPVQGPHVCNVDPPPPDDDRDDRDDDPVVPVRPDDDDPDDPDDDLVVDDQPDRRDVVVSVD

pLDDT: mean 82.37, std 22.06, range [26.52, 98.06]